Protein AF-A0A9E3LKL8-F1 (afdb_monomer_lite)

Sequence (253 aa):
MDRPSLPSAAVTLTAAAGVLHVSAAAAHLDGSLLLSLAFVALAVAQLATVATVRRWPGATAEVVVFANLAAVGAWAVSRTVGLPLVGTGVEPLGIAGLATVALELAAVAVVVLGPRLVAASSKLASAAVVASLAAVAVAAPATGHAHDDAHGHAAVDADHAAAEDVAVVQLGPGDFEGDTDLGEPANADTMKALMTGAVQPIVITSDGRLLGAGAHDPHDTGLADAVEERRRELATTGDDGHPHPAGTVPHDD

pLDDT: mean 73.43, std 17.36, range [41.16, 97.44]

Secondary structure (DSSP, 8-state):
-PPPPHHHHHHHHHHHHHHHHHHHHHHTTTT-HHHHHHHHHHHHHHHHHHHHHHH-TTSHHHHHHHHHHHHHHHHHHHHHT--TTT-SSPPP--HHHHHHHHHHHHHHHHHHHHHHHTTT-SHHHHHHHHHHHHHHHHHGGGGT----TT---------------------------S----PPP--GGGEEEEEE-SS-EEEEETTS-EEE-S---TTSSSHHHHHHHHHHHHHHHS----PPPPPPPPPP-

Radius of gyration: 33.54 Å; chains: 1; bounding box: 74×49×115 Å

Structure (mmCIF, N/CA/C/O backbone):
data_AF-A0A9E3LKL8-F1
#
_entry.id   AF-A0A9E3LKL8-F1
#
loop_
_atom_site.group_PDB
_atom_site.id
_atom_site.type_symbol
_atom_site.label_atom_id
_atom_site.label_alt_id
_atom_site.label_comp_id
_atom_site.label_asym_id
_atom_site.label_entity_id
_atom_site.label_seq_id
_atom_site.pdbx_PDB_ins_code
_atom_site.Cartn_x
_atom_site.Cartn_y
_atom_site.Cartn_z
_atom_site.occupancy
_atom_site.B_iso_or_equiv
_atom_site.auth_seq_id
_atom_site.auth_comp_id
_atom_site.auth_asym_id
_atom_site.auth_atom_id
_atom_site.pdbx_PDB_model_num
ATOM 1 N N . MET A 1 1 ? -3.828 0.418 33.421 1.00 46.72 1 MET A N 1
ATOM 2 C CA . MET A 1 1 ? -3.385 0.363 32.013 1.00 46.72 1 MET A CA 1
ATOM 3 C C . MET A 1 1 ? -4.617 0.560 31.161 1.00 46.72 1 MET A C 1
ATOM 5 O O . MET A 1 1 ? -5.489 -0.305 31.181 1.00 46.72 1 MET A O 1
ATOM 9 N N . ASP A 1 2 ? -4.729 1.707 30.503 1.00 48.81 2 ASP A N 1
ATOM 10 C CA . ASP A 1 2 ? -5.849 1.987 29.609 1.00 48.81 2 ASP A CA 1
ATOM 11 C C . ASP A 1 2 ? -5.812 0.998 28.446 1.00 48.81 2 ASP A C 1
ATOM 13 O O . ASP A 1 2 ? -4.759 0.763 27.850 1.00 48.81 2 ASP A O 1
ATOM 17 N N . ARG A 1 3 ? -6.944 0.341 28.169 1.00 45.09 3 ARG A N 1
ATOM 18 C CA . ARG A 1 3 ? -7.020 -0.588 27.040 1.00 45.09 3 ARG A CA 1
ATOM 19 C C . ARG A 1 3 ? -6.717 0.213 25.774 1.00 45.09 3 ARG A C 1
ATOM 21 O O . ARG A 1 3 ? -7.377 1.234 25.570 1.00 45.09 3 ARG A O 1
ATOM 28 N N . PRO A 1 4 ? -5.765 -0.219 24.929 1.00 52.88 4 PRO A N 1
ATOM 29 C CA . PRO A 1 4 ? -5.561 0.428 23.647 1.00 52.88 4 PRO A CA 1
ATOM 30 C C . PRO A 1 4 ? -6.896 0.390 22.912 1.00 52.88 4 PRO A C 1
ATOM 32 O O . PRO A 1 4 ? -7.479 -0.677 22.705 1.00 52.88 4 PRO A O 1
ATOM 35 N N . SER A 1 5 ? -7.421 1.567 22.593 1.00 66.38 5 SER A N 1
ATOM 36 C CA . SER A 1 5 ? -8.630 1.658 21.802 1.00 66.38 5 SER A CA 1
ATOM 37 C C . SER A 1 5 ? -8.327 1.018 20.439 1.00 66.38 5 SER A C 1
ATOM 39 O O . SER A 1 5 ? -7.252 1.219 19.872 1.00 66.38 5 SER A O 1
ATOM 41 N N . LEU A 1 6 ? -9.268 0.228 19.913 1.00 62.53 6 LEU A N 1
ATOM 42 C CA . LEU A 1 6 ? -9.209 -0.381 18.573 1.00 62.53 6 LEU A CA 1
ATOM 43 C C . LEU A 1 6 ? -8.646 0.524 17.451 1.00 62.53 6 LEU A C 1
ATOM 45 O O . LEU A 1 6 ? -7.935 -0.002 16.592 1.00 62.53 6 LEU A O 1
ATOM 49 N N . PRO A 1 7 ? -8.865 1.858 17.461 1.00 75.12 7 PRO A N 1
ATOM 50 C CA . PRO A 1 7 ? -8.239 2.773 16.510 1.00 75.12 7 PRO A CA 1
ATOM 51 C C . PRO A 1 7 ? -6.707 2.711 16.478 1.00 75.12 7 PRO A C 1
ATOM 53 O O . PRO A 1 7 ? -6.128 2.846 15.407 1.00 75.12 7 PRO A O 1
ATOM 56 N N . SER A 1 8 ? -6.027 2.475 17.603 1.00 82.75 8 SER A N 1
ATOM 57 C CA . SER A 1 8 ? -4.563 2.584 17.673 1.00 82.75 8 SER A CA 1
ATOM 58 C C . SER A 1 8 ? -3.838 1.516 16.852 1.00 82.75 8 SER A C 1
ATOM 60 O O . SER A 1 8 ? -2.866 1.833 16.173 1.00 82.75 8 SER A O 1
ATOM 62 N N . ALA A 1 9 ? -4.312 0.267 16.865 1.00 85.88 9 ALA A N 1
ATOM 63 C CA . ALA A 1 9 ? -3.680 -0.815 16.106 1.00 85.88 9 ALA A CA 1
ATOM 64 C C . ALA A 1 9 ? -3.877 -0.640 14.592 1.00 85.88 9 ALA A C 1
ATOM 66 O O . ALA A 1 9 ? -2.914 -0.742 13.834 1.00 85.88 9 ALA A O 1
ATOM 67 N N . ALA A 1 10 ? -5.097 -0.307 14.159 1.00 89.25 10 ALA A N 1
ATOM 68 C CA . ALA A 1 10 ? -5.388 -0.033 12.752 1.00 89.25 10 ALA A CA 1
ATOM 69 C C . ALA A 1 10 ? -4.606 1.185 12.230 1.00 89.25 10 ALA A C 1
ATOM 71 O O . ALA A 1 10 ? -4.095 1.163 11.111 1.00 89.25 10 ALA A O 1
ATOM 72 N N . VAL A 1 11 ? -4.447 2.219 13.063 1.00 90.69 11 VAL A N 1
ATOM 73 C CA . VAL A 1 11 ? -3.610 3.387 12.760 1.00 90.69 11 VAL A CA 1
ATOM 74 C C . VAL A 1 11 ? -2.139 3.001 12.602 1.00 90.69 11 VAL A C 1
ATOM 76 O O . VAL A 1 11 ? -1.505 3.450 11.651 1.00 90.69 11 VAL A O 1
ATOM 79 N N . THR A 1 12 ? -1.589 2.163 13.485 1.00 90.19 12 THR A N 1
ATOM 80 C CA . THR A 1 12 ? -0.197 1.697 13.367 1.00 90.19 12 THR A CA 1
ATOM 81 C C . THR A 1 12 ? 0.020 0.866 12.103 1.00 90.19 12 THR A C 1
ATOM 83 O O . THR A 1 12 ? 1.001 1.087 11.401 1.00 90.19 12 THR A O 1
ATOM 86 N N . LEU A 1 13 ? -0.903 -0.044 11.782 1.00 91.75 13 LEU A N 1
ATOM 87 C CA . LEU A 1 13 ? -0.850 -0.852 10.559 1.00 91.75 13 LEU A CA 1
ATOM 88 C C . LEU A 1 13 ? -0.909 0.022 9.299 1.00 91.75 13 LEU A C 1
ATOM 90 O O . LEU A 1 13 ? -0.092 -0.141 8.399 1.00 91.75 13 LEU A O 1
ATOM 94 N N . THR A 1 14 ? -1.814 1.005 9.281 1.00 94.88 14 THR A N 1
ATOM 95 C CA . THR A 1 14 ? -1.936 1.971 8.175 1.00 94.88 14 THR A CA 1
ATOM 96 C C . THR A 1 14 ? -0.669 2.821 8.030 1.00 94.88 14 THR A C 1
ATOM 98 O O . THR A 1 14 ? -0.216 3.069 6.919 1.00 94.88 14 THR A O 1
ATOM 101 N N . ALA A 1 15 ? -0.052 3.245 9.139 1.00 94.25 15 ALA A N 1
ATOM 102 C CA . ALA A 1 15 ? 1.225 3.958 9.094 1.00 94.25 15 ALA A CA 1
ATOM 103 C C . ALA A 1 15 ? 2.353 3.080 8.529 1.00 94.25 15 ALA A C 1
ATOM 105 O O . ALA A 1 15 ? 3.153 3.561 7.731 1.00 94.25 15 ALA A O 1
ATOM 106 N N . ALA A 1 16 ? 2.417 1.808 8.932 1.00 91.44 16 ALA A N 1
ATOM 107 C CA . ALA A 1 16 ? 3.426 0.868 8.453 1.00 91.44 16 ALA A CA 1
ATOM 108 C C . ALA A 1 16 ? 3.294 0.610 6.943 1.00 91.44 16 ALA A C 1
ATOM 110 O O . ALA A 1 16 ? 4.300 0.661 6.239 1.00 91.44 16 ALA A O 1
ATOM 111 N N . ALA A 1 17 ? 2.069 0.423 6.438 1.00 93.81 17 ALA A N 1
ATOM 112 C CA . ALA A 1 17 ? 1.810 0.348 5.000 1.00 93.81 17 ALA A CA 1
ATOM 113 C C . ALA A 1 17 ? 2.287 1.621 4.276 1.00 93.81 17 ALA A C 1
ATOM 115 O O . ALA A 1 17 ? 2.981 1.531 3.265 1.00 93.81 17 ALA A O 1
ATOM 116 N N . GLY A 1 18 ? 2.030 2.801 4.854 1.00 94.88 18 GLY A N 1
ATOM 117 C CA . GLY A 1 18 ? 2.449 4.074 4.265 1.00 94.88 18 GLY A CA 1
ATOM 118 C C . GLY A 1 18 ? 3.967 4.187 4.139 1.00 94.88 18 GLY A C 1
ATOM 119 O O . GLY A 1 18 ? 4.471 4.653 3.121 1.00 94.88 18 GLY A O 1
ATOM 120 N N . VAL A 1 19 ? 4.710 3.705 5.138 1.00 93.50 19 VAL A N 1
ATOM 121 C CA . VAL A 1 19 ? 6.180 3.640 5.091 1.00 93.50 19 VAL A CA 1
ATOM 122 C C . VAL A 1 19 ? 6.668 2.670 4.010 1.00 93.50 19 VAL A C 1
ATOM 124 O O . VAL A 1 19 ? 7.618 2.995 3.298 1.00 93.50 19 VAL A O 1
ATOM 127 N N . LEU A 1 20 ? 6.020 1.514 3.839 1.00 91.38 20 LEU A N 1
ATOM 128 C CA . LEU A 1 20 ? 6.381 0.579 2.767 1.00 91.38 20 LEU A CA 1
ATOM 129 C C . LEU A 1 20 ? 6.119 1.162 1.374 1.00 91.38 20 LEU A C 1
ATOM 131 O O . LEU A 1 20 ? 6.938 0.954 0.482 1.00 91.38 20 LEU A O 1
ATOM 135 N N . HIS A 1 21 ? 5.063 1.959 1.191 1.00 95.12 21 HIS A N 1
ATOM 136 C CA . HIS A 1 21 ? 4.843 2.691 -0.062 1.00 95.12 21 HIS A CA 1
ATOM 137 C C . HIS A 1 21 ? 5.970 3.694 -0.356 1.00 95.12 21 HIS A C 1
ATOM 139 O O . HIS A 1 21 ? 6.396 3.800 -1.501 1.00 95.12 21 HIS A O 1
ATOM 145 N N . VAL A 1 22 ? 6.534 4.377 0.652 1.00 93.25 22 VAL A N 1
ATOM 146 C CA . VAL A 1 22 ? 7.724 5.237 0.449 1.00 93.25 22 VAL A CA 1
ATOM 147 C C . VAL A 1 22 ? 8.930 4.418 -0.017 1.00 93.25 22 VAL A C 1
ATOM 149 O O . VAL A 1 22 ? 9.638 4.828 -0.935 1.00 93.25 22 VAL A O 1
ATOM 152 N N . SER A 1 23 ? 9.156 3.250 0.588 1.00 89.44 23 SER A N 1
ATOM 153 C CA . SER A 1 23 ? 10.229 2.337 0.174 1.00 89.44 23 SER A CA 1
ATOM 154 C C . SER A 1 23 ? 10.024 1.838 -1.264 1.00 89.44 23 SER A C 1
ATOM 156 O O . SER A 1 23 ? 10.956 1.878 -2.068 1.00 89.44 23 SER A O 1
ATOM 158 N N . ALA A 1 24 ? 8.793 1.468 -1.627 1.00 90.69 24 ALA A N 1
ATOM 159 C CA . ALA A 1 24 ? 8.436 1.062 -2.984 1.00 90.69 24 ALA A CA 1
ATOM 160 C C . ALA A 1 24 ? 8.616 2.196 -4.006 1.00 90.69 24 ALA A C 1
ATOM 162 O O . ALA A 1 24 ? 9.037 1.936 -5.133 1.00 90.69 24 ALA A O 1
ATOM 163 N N . ALA A 1 25 ? 8.349 3.448 -3.622 1.00 93.06 25 ALA A N 1
ATOM 164 C CA . ALA A 1 25 ? 8.580 4.602 -4.485 1.00 93.06 25 ALA A CA 1
ATOM 165 C C . ALA A 1 25 ? 10.057 4.741 -4.872 1.00 93.06 25 ALA A C 1
ATOM 167 O O . ALA A 1 25 ? 10.352 4.982 -6.043 1.00 93.06 25 ALA A O 1
ATOM 168 N N . ALA A 1 26 ? 10.972 4.558 -3.914 1.00 90.38 26 ALA A N 1
ATOM 169 C CA . ALA A 1 26 ? 12.411 4.634 -4.160 1.00 90.38 26 ALA A CA 1
ATOM 170 C C . ALA A 1 26 ? 12.874 3.563 -5.159 1.00 90.38 26 ALA A C 1
ATOM 172 O O . ALA A 1 26 ? 13.599 3.881 -6.095 1.00 90.38 26 ALA A O 1
ATOM 173 N N . ALA A 1 27 ? 12.373 2.329 -5.025 1.00 88.00 27 ALA A N 1
ATOM 174 C CA . ALA A 1 27 ? 12.698 1.221 -5.929 1.00 88.00 27 ALA A CA 1
ATOM 175 C C . ALA A 1 27 ? 12.234 1.440 -7.384 1.00 88.00 27 ALA A C 1
ATOM 177 O O . ALA A 1 27 ? 12.724 0.778 -8.292 1.00 88.00 27 ALA A O 1
ATOM 178 N N . HIS A 1 28 ? 11.294 2.360 -7.614 1.00 88.94 28 HIS A N 1
ATOM 179 C CA . HIS A 1 28 ? 10.769 2.665 -8.946 1.00 88.94 28 HIS A CA 1
ATOM 180 C C . HIS A 1 28 ? 11.310 3.970 -9.540 1.00 88.94 28 HIS A C 1
ATOM 182 O O . HIS A 1 28 ? 10.912 4.320 -10.651 1.00 88.94 28 HIS A O 1
ATOM 188 N N . LEU A 1 29 ? 12.199 4.691 -8.844 1.00 91.44 29 LEU A N 1
ATOM 189 C CA . LEU A 1 29 ? 12.746 5.959 -9.345 1.00 91.44 29 LEU A CA 1
ATOM 190 C C . LEU A 1 29 ? 13.484 5.788 -10.677 1.00 91.44 29 LEU A C 1
ATOM 192 O O . LEU A 1 29 ? 13.294 6.610 -11.572 1.00 91.44 29 LEU A O 1
ATOM 196 N N . ASP A 1 30 ? 14.241 4.701 -10.827 1.00 87.44 30 ASP A N 1
ATOM 197 C CA . ASP A 1 30 ? 15.060 4.455 -12.019 1.00 87.44 30 ASP A CA 1
ATOM 198 C C . ASP A 1 30 ? 14.258 3.866 -13.194 1.00 87.44 30 ASP A C 1
ATOM 200 O O . ASP A 1 30 ? 14.649 4.011 -14.350 1.00 87.44 30 ASP A O 1
ATOM 204 N N . GLY A 1 31 ? 13.113 3.227 -12.919 1.00 86.69 31 GLY A N 1
ATOM 205 C CA . GLY A 1 31 ? 12.292 2.558 -13.937 1.00 86.69 31 GLY A CA 1
ATOM 206 C C . GLY A 1 31 ? 11.083 3.364 -14.422 1.00 86.69 31 GLY A C 1
ATOM 207 O O . GLY A 1 31 ? 10.712 3.288 -15.592 1.00 86.69 31 GLY A O 1
ATOM 208 N N . SER A 1 32 ? 10.429 4.124 -13.537 1.00 91.19 32 SER A N 1
ATOM 209 C CA . SER A 1 32 ? 9.245 4.921 -13.878 1.00 91.19 32 SER A CA 1
ATOM 210 C C . SER A 1 32 ? 8.973 5.994 -12.825 1.00 91.19 32 SER A C 1
ATOM 212 O O . SER A 1 32 ? 8.393 5.731 -11.766 1.00 91.19 32 SER A O 1
ATOM 214 N N . LEU A 1 33 ? 9.301 7.248 -13.158 1.00 92.06 33 LEU A N 1
ATOM 215 C CA . LEU A 1 33 ? 9.028 8.401 -12.295 1.00 92.06 33 LEU A CA 1
ATOM 216 C C . LEU A 1 33 ? 7.542 8.503 -11.922 1.00 92.06 33 LEU A C 1
ATOM 218 O O . LEU A 1 33 ? 7.204 8.808 -10.782 1.00 92.06 33 LEU A O 1
ATOM 222 N N . LEU A 1 34 ? 6.643 8.232 -12.871 1.00 92.75 34 LEU A N 1
ATOM 223 C CA . LEU A 1 34 ? 5.206 8.328 -12.630 1.00 92.75 34 LEU A CA 1
ATOM 224 C C . LEU A 1 34 ? 4.724 7.282 -11.615 1.00 92.75 34 LEU A C 1
ATOM 226 O O . LEU A 1 34 ? 3.909 7.601 -10.749 1.00 92.75 34 LEU A O 1
ATOM 230 N N . LEU A 1 35 ? 5.262 6.062 -11.679 1.00 90.75 35 LEU A N 1
ATOM 231 C CA . LEU A 1 35 ? 4.963 5.010 -10.710 1.00 90.75 35 LEU A CA 1
ATOM 232 C C . LEU A 1 35 ? 5.526 5.347 -9.327 1.00 90.75 35 LEU A C 1
ATOM 234 O O . LEU A 1 35 ? 4.819 5.210 -8.329 1.00 90.75 35 LEU A O 1
ATOM 238 N N . SER A 1 36 ? 6.747 5.883 -9.271 1.00 92.62 36 SER A N 1
ATOM 239 C CA . SER A 1 36 ? 7.336 6.391 -8.028 1.00 92.62 36 SER A CA 1
ATOM 240 C C . SER A 1 36 ? 6.454 7.469 -7.378 1.00 92.62 36 SER A C 1
ATOM 242 O O . SER A 1 36 ? 6.111 7.371 -6.198 1.00 92.62 36 SER A O 1
ATOM 244 N N . LEU A 1 37 ? 5.979 8.450 -8.155 1.00 94.31 37 LEU A N 1
ATOM 245 C CA . LEU A 1 37 ? 5.070 9.494 -7.666 1.00 94.31 37 LEU A CA 1
ATOM 246 C C . LEU A 1 37 ? 3.726 8.933 -7.176 1.00 94.31 37 LEU A C 1
ATOM 248 O O . LEU A 1 37 ? 3.196 9.419 -6.175 1.00 94.31 37 LEU A O 1
ATOM 252 N N . ALA A 1 38 ? 3.180 7.908 -7.836 1.00 93.62 38 ALA A N 1
ATOM 253 C CA . ALA A 1 38 ? 1.950 7.249 -7.397 1.00 93.62 38 ALA A CA 1
ATOM 254 C C . ALA A 1 38 ? 2.119 6.574 -6.023 1.00 93.62 38 ALA A C 1
ATOM 256 O O . ALA A 1 38 ? 1.257 6.726 -5.153 1.00 93.62 38 ALA A O 1
ATOM 257 N N . PHE A 1 39 ? 3.249 5.902 -5.787 1.00 94.75 39 PHE A N 1
ATOM 258 C CA . PHE A 1 39 ? 3.579 5.328 -4.480 1.00 94.75 39 PHE A CA 1
ATOM 259 C C . PHE A 1 39 ? 3.761 6.400 -3.397 1.00 94.75 39 PHE A C 1
ATOM 261 O O . PHE A 1 39 ? 3.225 6.257 -2.296 1.00 94.75 39 PHE A O 1
ATOM 268 N N . VAL A 1 40 ? 4.428 7.520 -3.704 1.00 95.81 40 VAL A N 1
ATOM 269 C CA . VAL A 1 40 ? 4.517 8.666 -2.777 1.00 95.81 40 VAL A CA 1
ATOM 270 C C . VAL A 1 40 ? 3.127 9.205 -2.436 1.00 95.81 40 VAL A C 1
ATOM 272 O O . VAL A 1 40 ? 2.840 9.474 -1.268 1.00 95.81 40 VAL A O 1
ATOM 275 N N . ALA A 1 41 ? 2.238 9.335 -3.423 1.00 95.88 41 ALA A N 1
ATOM 276 C CA . ALA A 1 41 ? 0.873 9.800 -3.195 1.00 95.88 41 ALA A CA 1
ATOM 277 C C . ALA A 1 41 ? 0.085 8.852 -2.272 1.00 95.88 41 ALA A C 1
ATOM 279 O O . ALA A 1 41 ? -0.589 9.324 -1.353 1.00 95.88 41 ALA A O 1
ATOM 280 N N . LEU A 1 42 ? 0.211 7.532 -2.458 1.00 95.56 42 LEU A N 1
ATOM 281 C CA . LEU A 1 42 ? -0.385 6.526 -1.568 1.00 95.56 42 LEU A CA 1
ATOM 282 C C . LEU A 1 42 ? 0.169 6.624 -0.142 1.00 95.56 42 LEU A C 1
ATOM 284 O O . LEU A 1 42 ? -0.610 6.656 0.814 1.00 95.56 42 LEU A O 1
ATOM 288 N N . ALA A 1 43 ? 1.489 6.756 0.007 1.00 95.88 43 ALA A N 1
ATOM 289 C CA . ALA A 1 43 ? 2.128 6.940 1.307 1.00 95.88 43 ALA A CA 1
ATOM 290 C C . ALA A 1 43 ? 1.591 8.182 2.034 1.00 95.88 43 ALA A C 1
ATOM 292 O O . ALA A 1 43 ? 1.173 8.106 3.193 1.00 95.88 43 ALA A O 1
ATOM 293 N N . VAL A 1 44 ? 1.537 9.326 1.345 1.00 97.06 44 VAL A N 1
ATOM 294 C CA . VAL A 1 44 ? 1.002 10.579 1.898 1.00 97.06 44 VAL A CA 1
ATOM 295 C C . VAL A 1 44 ? -0.469 10.425 2.283 1.00 97.06 44 VAL A C 1
ATOM 297 O O . VAL A 1 44 ? -0.851 10.846 3.375 1.00 97.06 44 VAL A O 1
ATOM 300 N N . ALA A 1 45 ? -1.292 9.791 1.445 1.00 95.75 45 ALA A N 1
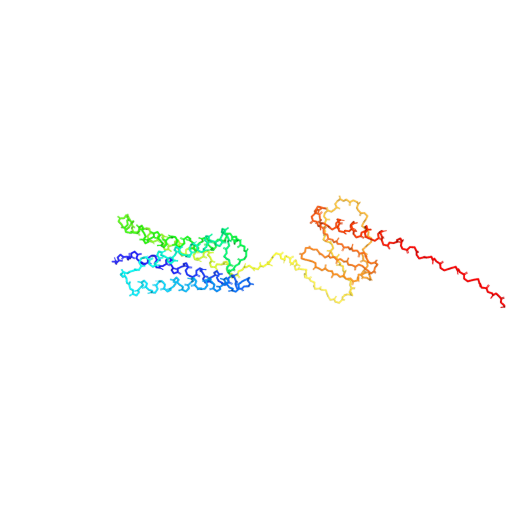ATOM 301 C CA . ALA A 1 45 ? -2.707 9.563 1.736 1.00 95.75 45 ALA A CA 1
ATOM 302 C C . ALA A 1 45 ? -2.916 8.682 2.984 1.00 95.75 45 ALA A C 1
ATOM 304 O O . ALA A 1 45 ? -3.781 8.976 3.819 1.00 95.75 45 ALA A O 1
ATOM 305 N N . GLN A 1 46 ? -2.103 7.639 3.167 1.00 96.19 46 GLN A N 1
ATOM 306 C CA . GLN A 1 46 ? -2.170 6.775 4.349 1.00 96.19 46 GLN A CA 1
ATOM 307 C C . GLN A 1 46 ? -1.701 7.500 5.618 1.00 96.19 46 GLN A C 1
ATOM 309 O O . GLN A 1 46 ? -2.372 7.435 6.652 1.00 96.19 46 GLN A O 1
ATOM 314 N N . LEU A 1 47 ? -0.621 8.280 5.552 1.00 95.00 47 LEU A N 1
ATOM 315 C CA . LEU A 1 47 ? -0.163 9.093 6.686 1.00 95.00 47 LEU A CA 1
ATOM 316 C C . LEU A 1 47 ? -1.156 10.215 7.037 1.00 95.00 47 LEU A C 1
ATOM 318 O O . LEU A 1 47 ? -1.407 10.478 8.217 1.00 95.00 47 LEU A O 1
ATOM 322 N N . ALA A 1 48 ? -1.786 10.832 6.036 1.00 94.81 48 ALA A N 1
ATOM 323 C CA . ALA A 1 48 ? -2.867 11.792 6.238 1.00 94.81 48 ALA A CA 1
ATOM 324 C C . ALA A 1 48 ? -4.083 11.130 6.901 1.00 94.81 48 ALA A C 1
ATOM 326 O O . ALA A 1 48 ? -4.671 11.707 7.815 1.00 94.81 48 ALA A O 1
ATOM 327 N N . THR A 1 49 ? -4.419 9.895 6.518 1.00 93.38 49 THR A N 1
ATOM 328 C CA . THR A 1 49 ? -5.469 9.100 7.174 1.00 93.38 49 THR A CA 1
ATOM 329 C C . THR A 1 49 ? -5.153 8.890 8.654 1.00 93.38 49 THR A C 1
ATOM 331 O O . THR A 1 49 ? -6.007 9.131 9.507 1.00 93.38 49 THR A O 1
ATOM 334 N N . VAL A 1 50 ? -3.908 8.539 8.988 1.00 93.62 50 VAL A N 1
ATOM 335 C CA . VAL A 1 50 ? -3.446 8.420 10.380 1.00 93.62 50 VAL A CA 1
ATOM 336 C C . VAL A 1 50 ? -3.602 9.733 11.154 1.00 93.62 50 VAL A C 1
ATOM 338 O O . VAL A 1 50 ? -4.116 9.726 12.277 1.00 93.62 50 VAL A O 1
ATOM 341 N N . ALA A 1 51 ? -3.198 10.863 10.572 1.00 92.69 51 ALA A N 1
ATOM 342 C CA . ALA A 1 51 ? -3.331 12.176 11.204 1.00 92.69 51 ALA A CA 1
ATOM 343 C C . ALA A 1 51 ? -4.805 12.563 11.430 1.00 92.69 51 ALA A C 1
ATOM 345 O O . ALA A 1 51 ? -5.174 12.982 12.529 1.00 92.69 51 ALA A O 1
ATOM 346 N N . THR A 1 52 ? -5.656 12.352 10.424 1.00 91.19 52 THR A N 1
ATOM 347 C CA . THR A 1 52 ? -7.111 12.559 10.479 1.00 91.19 52 THR A CA 1
ATOM 348 C C . THR A 1 52 ? -7.743 11.728 11.591 1.00 91.19 52 THR A C 1
ATOM 350 O O . THR A 1 52 ? -8.492 12.265 12.410 1.00 91.19 52 THR A O 1
ATOM 353 N N . VAL A 1 53 ? -7.396 10.440 11.688 1.00 90.44 53 VAL A N 1
ATOM 354 C CA . VAL A 1 53 ? -7.942 9.540 12.715 1.00 90.44 53 VAL A CA 1
ATOM 355 C C . VAL A 1 53 ? -7.586 9.992 14.123 1.00 90.44 53 VAL A C 1
ATOM 357 O O . VAL A 1 53 ? -8.436 9.976 15.014 1.00 90.44 53 VAL A O 1
ATOM 360 N N . ARG A 1 54 ? -6.344 10.441 14.320 1.00 88.75 54 ARG A N 1
ATOM 361 C CA . ARG A 1 54 ? -5.879 10.971 15.608 1.00 88.75 54 ARG A CA 1
ATOM 362 C C . ARG A 1 54 ? -6.540 12.299 15.971 1.00 88.75 54 ARG A C 1
ATOM 364 O O . ARG A 1 54 ? -6.723 12.568 17.154 1.00 88.75 54 ARG A O 1
ATOM 371 N N . ARG A 1 55 ? -6.892 13.121 14.980 1.00 91.12 55 ARG A N 1
ATOM 372 C CA . ARG A 1 55 ? -7.503 14.438 15.195 1.00 91.12 55 ARG A CA 1
ATOM 373 C C . ARG A 1 55 ? -9.007 14.369 15.480 1.00 91.12 55 ARG A C 1
ATOM 375 O O . ARG A 1 55 ? -9.491 15.190 16.256 1.00 91.12 55 ARG A O 1
ATOM 382 N N . TRP A 1 56 ? -9.743 13.424 14.885 1.00 88.12 56 TRP A N 1
ATOM 383 C CA . TRP A 1 56 ? -11.217 13.411 14.926 1.00 88.12 56 TRP A CA 1
ATOM 384 C C . TRP A 1 56 ? -11.838 12.031 15.195 1.00 88.12 56 TRP A C 1
ATOM 386 O O . TRP A 1 56 ? -12.467 11.470 14.310 1.00 88.12 56 TRP A O 1
ATOM 396 N N . PRO A 1 57 ? -11.778 11.482 16.416 1.00 77.25 57 PRO A N 1
ATOM 397 C CA . PRO A 1 57 ? -12.097 10.074 16.703 1.00 77.25 57 PRO A CA 1
ATOM 398 C C . PRO A 1 57 ? -13.532 9.579 16.392 1.00 77.25 57 PRO A C 1
ATOM 400 O O . PRO A 1 57 ? -13.780 8.384 16.511 1.00 77.25 57 PRO A O 1
ATOM 403 N N . GLY A 1 58 ? -14.475 10.448 16.004 1.00 71.56 58 GLY A N 1
ATOM 404 C CA . GLY A 1 58 ? -15.894 10.109 15.810 1.00 71.56 58 GLY A CA 1
ATOM 405 C C . GLY A 1 58 ? -16.305 9.561 14.432 1.00 71.56 58 GLY A C 1
ATOM 406 O O . GLY A 1 58 ? -17.395 9.013 14.331 1.00 71.56 58 GLY A O 1
ATOM 407 N N . ALA A 1 59 ? -15.477 9.682 13.386 1.00 64.19 59 ALA A N 1
ATOM 408 C CA . ALA A 1 59 ? -15.842 9.309 12.002 1.00 64.19 59 ALA A CA 1
ATOM 409 C C . ALA A 1 59 ? -14.744 8.507 11.266 1.00 64.19 59 ALA A C 1
ATOM 411 O O . ALA A 1 59 ? -14.621 8.547 10.046 1.00 64.19 59 ALA A O 1
ATOM 412 N N . THR A 1 60 ? -13.868 7.828 12.006 1.00 80.31 60 THR A N 1
ATOM 413 C CA . THR A 1 60 ? -12.501 7.544 11.527 1.00 80.31 60 THR A CA 1
ATOM 414 C C . THR A 1 60 ? -12.224 6.111 11.117 1.00 80.31 60 THR A C 1
ATOM 416 O O . THR A 1 60 ? -11.305 5.869 10.338 1.00 80.31 60 THR A O 1
ATOM 419 N N . ALA A 1 61 ? -13.030 5.168 11.595 1.00 85.06 61 ALA A N 1
ATOM 420 C CA . ALA A 1 61 ? -12.939 3.762 11.217 1.00 85.06 61 ALA A CA 1
ATOM 421 C C . ALA A 1 61 ? -13.171 3.562 9.709 1.00 85.06 61 ALA A C 1
ATOM 423 O O . ALA A 1 61 ? -12.404 2.870 9.045 1.00 85.06 61 ALA A O 1
ATOM 424 N N . GLU A 1 62 ? -14.194 4.220 9.164 1.00 89.62 62 GLU A N 1
ATOM 425 C CA . GLU A 1 62 ? -14.553 4.121 7.749 1.00 89.62 62 GLU A CA 1
ATOM 426 C C . GLU A 1 62 ? -13.443 4.663 6.850 1.00 89.62 62 GLU A C 1
ATOM 428 O O . GLU A 1 62 ? -13.069 4.001 5.890 1.00 89.62 62 GLU A O 1
ATOM 433 N N . VAL A 1 63 ? -12.849 5.810 7.200 1.00 91.19 63 VAL A N 1
ATOM 434 C CA . VAL A 1 63 ? -11.741 6.403 6.431 1.00 91.19 63 VAL A CA 1
ATOM 435 C C . VAL A 1 63 ? -10.553 5.444 6.348 1.00 91.19 63 VAL A C 1
ATOM 437 O O . VAL A 1 63 ? -9.995 5.265 5.269 1.00 91.19 63 VAL A O 1
ATOM 440 N N . VAL A 1 64 ? -10.197 4.778 7.454 1.00 92.31 64 VAL A N 1
ATOM 441 C CA . VAL A 1 64 ? -9.133 3.758 7.458 1.00 92.31 64 VAL A CA 1
ATOM 442 C C . VAL A 1 64 ? -9.489 2.601 6.531 1.00 92.31 64 VAL A C 1
ATOM 444 O O . VAL A 1 64 ? -8.651 2.185 5.734 1.00 92.31 64 VAL A O 1
ATOM 447 N N . VAL A 1 65 ? -10.720 2.092 6.603 1.00 93.81 65 VAL A N 1
ATOM 448 C CA . VAL A 1 65 ? -11.164 0.977 5.757 1.00 93.81 65 VAL A CA 1
ATOM 449 C C . VAL A 1 65 ? -11.133 1.364 4.281 1.00 93.81 65 VAL A C 1
ATOM 451 O O . VAL A 1 65 ? -10.525 0.653 3.486 1.00 93.81 65 VAL A O 1
ATOM 454 N N . PHE A 1 66 ? -11.728 2.499 3.914 1.00 94.94 66 PHE A N 1
ATOM 455 C CA . PHE A 1 66 ? -11.770 2.964 2.530 1.00 94.94 66 PHE A CA 1
ATOM 456 C C . PHE A 1 66 ? -10.374 3.238 1.969 1.00 94.94 66 PHE A C 1
ATOM 458 O O . PHE A 1 66 ? -10.084 2.798 0.860 1.00 94.94 66 PHE A O 1
ATOM 465 N N . ALA A 1 67 ? -9.496 3.905 2.724 1.00 94.75 67 ALA A N 1
ATOM 466 C CA . ALA A 1 67 ? -8.140 4.207 2.269 1.00 94.75 67 ALA A CA 1
ATOM 467 C C . ALA A 1 67 ? -7.318 2.935 2.006 1.00 94.75 67 ALA A C 1
ATOM 469 O O . ALA A 1 67 ? -6.682 2.817 0.960 1.00 94.75 67 ALA A O 1
ATOM 470 N N . ASN A 1 68 ? -7.362 1.962 2.923 1.00 96.69 68 ASN A N 1
ATOM 471 C CA . ASN A 1 68 ? -6.626 0.705 2.766 1.00 96.69 68 ASN A CA 1
ATOM 472 C C . ASN A 1 68 ? -7.224 -0.167 1.650 1.00 96.69 68 ASN A C 1
ATOM 474 O O . ASN A 1 68 ? -6.482 -0.695 0.831 1.00 96.69 68 ASN A O 1
ATOM 478 N N . LEU A 1 69 ? -8.554 -0.281 1.547 1.00 97.44 69 LEU A N 1
ATOM 479 C CA . LEU A 1 69 ? -9.181 -1.043 0.459 1.00 97.44 69 LEU A CA 1
ATOM 480 C C . LEU A 1 69 ? -8.933 -0.420 -0.919 1.00 97.44 69 LEU A C 1
ATOM 482 O O . LEU A 1 69 ? -8.775 -1.157 -1.890 1.00 97.44 69 LEU A O 1
ATOM 486 N N . ALA A 1 70 ? -8.874 0.910 -1.019 1.00 96.50 70 ALA A N 1
ATOM 487 C CA . ALA A 1 70 ? -8.518 1.583 -2.264 1.00 96.50 70 ALA A CA 1
ATOM 488 C C . ALA A 1 70 ? -7.079 1.256 -2.695 1.00 96.50 70 ALA A C 1
ATOM 490 O O . ALA A 1 70 ? -6.852 0.973 -3.870 1.00 96.50 70 ALA A O 1
ATOM 491 N N . ALA A 1 71 ? -6.127 1.235 -1.756 1.00 96.06 71 ALA A N 1
ATOM 492 C CA . ALA A 1 71 ? -4.738 0.866 -2.031 1.00 96.06 71 ALA A CA 1
ATOM 493 C C . ALA A 1 71 ? -4.601 -0.610 -2.454 1.00 96.06 71 ALA A C 1
ATOM 495 O O . ALA A 1 71 ? -4.008 -0.893 -3.497 1.00 96.06 71 ALA A O 1
ATOM 496 N N . VAL A 1 72 ? -5.255 -1.534 -1.739 1.00 97.38 72 VAL A N 1
ATOM 497 C CA . VAL A 1 72 ? -5.323 -2.958 -2.122 1.00 97.38 72 VAL A CA 1
ATOM 498 C C . VAL A 1 72 ? -5.962 -3.131 -3.500 1.00 97.38 72 VAL A C 1
ATOM 500 O O . VAL A 1 72 ? -5.489 -3.927 -4.309 1.00 97.38 72 VAL A O 1
ATOM 503 N N . GLY A 1 73 ? -7.027 -2.380 -3.791 1.00 96.00 73 GLY A N 1
ATOM 504 C CA . GLY A 1 73 ? -7.680 -2.381 -5.096 1.00 96.00 73 GLY A CA 1
ATOM 505 C C . GLY A 1 73 ? -6.742 -1.917 -6.209 1.00 96.00 73 GLY A C 1
ATOM 506 O O . GLY A 1 73 ? -6.636 -2.588 -7.233 1.00 96.00 73 GLY A O 1
ATOM 507 N N . ALA A 1 74 ? -6.013 -0.819 -5.994 1.00 93.50 74 ALA A N 1
ATOM 508 C CA . ALA A 1 74 ? -5.016 -0.324 -6.940 1.00 93.50 74 ALA A CA 1
ATOM 509 C C . ALA A 1 74 ? -3.905 -1.357 -7.193 1.00 93.50 74 ALA A C 1
ATOM 511 O O . ALA A 1 74 ? -3.548 -1.598 -8.347 1.00 93.50 74 ALA A O 1
ATOM 512 N N . TRP A 1 75 ? -3.420 -2.024 -6.141 1.00 94.81 75 TRP A N 1
ATOM 513 C CA . TRP A 1 75 ? -2.467 -3.127 -6.267 1.00 94.81 75 TRP A CA 1
ATOM 514 C C . TRP A 1 75 ? -3.053 -4.297 -7.067 1.00 94.81 75 TRP A C 1
ATOM 516 O O . TRP A 1 75 ? -2.433 -4.767 -8.013 1.00 94.81 75 TRP A O 1
ATOM 526 N N . ALA A 1 76 ? -4.271 -4.747 -6.760 1.00 95.50 76 ALA A N 1
ATOM 527 C CA . ALA A 1 76 ? -4.898 -5.858 -7.478 1.00 95.50 76 ALA A CA 1
ATOM 528 C C . ALA A 1 76 ? -5.081 -5.550 -8.975 1.00 95.50 76 ALA A C 1
ATOM 530 O O . ALA A 1 76 ? -4.846 -6.414 -9.823 1.00 95.50 76 ALA A O 1
ATOM 531 N N . VAL A 1 77 ? -5.447 -4.311 -9.314 1.00 94.00 77 VAL A N 1
ATOM 532 C CA . VAL A 1 77 ? -5.534 -3.843 -10.706 1.00 94.00 77 VAL A CA 1
ATOM 533 C C . VAL A 1 77 ? -4.156 -3.874 -11.377 1.00 94.00 77 VAL A C 1
ATOM 535 O O . VAL A 1 77 ? -4.043 -4.421 -12.477 1.00 94.00 77 VAL A O 1
ATOM 538 N N . SER A 1 78 ? -3.094 -3.401 -10.708 1.00 92.00 78 SER A N 1
ATOM 539 C CA . SER A 1 78 ? -1.729 -3.431 -11.268 1.00 92.00 78 SER A CA 1
ATOM 540 C C . SER A 1 78 ? -1.237 -4.850 -11.586 1.00 92.00 78 SER A C 1
ATOM 542 O O . SER A 1 78 ? -0.503 -5.044 -12.555 1.00 92.00 78 SER A O 1
ATOM 544 N N . ARG A 1 79 ? -1.692 -5.858 -10.827 1.00 93.12 79 ARG A N 1
ATOM 545 C CA . ARG A 1 79 ? -1.341 -7.280 -11.022 1.00 93.12 79 ARG A CA 1
ATOM 546 C C . ARG A 1 79 ? -2.213 -8.040 -12.015 1.00 93.12 79 ARG A C 1
ATOM 548 O O . ARG A 1 79 ? -1.859 -9.155 -12.378 1.00 93.12 79 ARG A O 1
ATOM 555 N N . THR A 1 80 ? -3.356 -7.498 -12.420 1.00 92.62 80 THR A N 1
ATOM 556 C CA . THR A 1 80 ? -4.313 -8.230 -13.270 1.00 92.62 80 THR A CA 1
ATOM 557 C C . THR A 1 80 ? -4.385 -7.670 -14.677 1.00 92.62 80 THR A C 1
ATOM 559 O O . THR A 1 80 ? -4.313 -8.425 -15.641 1.00 92.62 80 THR A O 1
ATOM 562 N N . VAL A 1 81 ? -4.513 -6.352 -14.798 1.00 92.19 81 VAL A N 1
ATOM 563 C CA . VAL A 1 81 ? -4.688 -5.668 -16.088 1.00 92.19 81 VAL A CA 1
ATOM 564 C C . VAL A 1 81 ? -3.655 -4.564 -16.313 1.00 92.19 81 VAL A C 1
ATOM 566 O O . VAL A 1 81 ? -3.645 -3.946 -17.374 1.00 92.19 81 VAL A O 1
ATOM 569 N N . GLY A 1 82 ? -2.774 -4.329 -15.335 1.00 89.94 82 GLY A N 1
ATOM 570 C CA . GLY A 1 82 ? -1.849 -3.201 -15.333 1.00 89.94 82 GLY A CA 1
ATOM 571 C C . GLY A 1 82 ? -2.542 -1.885 -14.963 1.00 89.94 82 GLY A C 1
ATOM 572 O O . GLY A 1 82 ? -3.764 -1.805 -14.824 1.00 89.94 82 GLY A O 1
ATOM 573 N N . LEU A 1 83 ? -1.753 -0.828 -14.770 1.00 87.56 83 LEU A N 1
ATOM 574 C CA . LEU A 1 83 ? -2.271 0.508 -14.473 1.00 87.56 83 LEU A CA 1
ATOM 575 C C . LEU A 1 83 ? -2.201 1.370 -15.739 1.00 87.56 83 LEU A C 1
ATOM 577 O O . LEU A 1 83 ? -1.112 1.824 -16.079 1.00 87.56 83 LEU A O 1
ATOM 581 N N . PRO A 1 84 ? -3.332 1.675 -16.403 1.00 81.19 84 PRO A N 1
ATOM 582 C CA . PRO A 1 84 ? -3.342 2.254 -17.752 1.00 81.19 84 PRO A CA 1
ATOM 583 C C . PRO A 1 84 ? -2.627 3.606 -17.870 1.00 81.19 84 PRO A C 1
ATOM 585 O O . PRO A 1 84 ? -2.225 3.994 -18.960 1.00 81.19 84 PRO A O 1
ATOM 588 N N . LEU A 1 85 ? -2.470 4.327 -16.756 1.00 83.56 85 LEU A N 1
ATOM 589 C CA . LEU A 1 85 ? -1.780 5.615 -16.710 1.00 83.56 85 LEU A CA 1
ATOM 590 C C . LEU A 1 85 ? -0.326 5.516 -16.240 1.00 83.56 85 LEU A C 1
ATOM 592 O O . LEU A 1 85 ? 0.396 6.490 -16.376 1.00 83.56 85 LEU A O 1
ATOM 596 N N . VAL A 1 86 ? 0.094 4.394 -15.651 1.00 76.88 86 VAL A N 1
ATOM 597 C CA . VAL A 1 86 ? 1.315 4.305 -14.826 1.00 76.88 86 VAL A CA 1
ATOM 598 C C . VAL A 1 86 ? 2.296 3.236 -15.342 1.00 76.88 86 VAL A C 1
ATOM 600 O O . VAL A 1 86 ? 3.467 3.245 -14.967 1.00 76.88 86 VAL A O 1
ATOM 603 N N . GLY A 1 87 ? 1.850 2.347 -16.238 1.00 69.81 87 GLY A N 1
ATOM 604 C CA . GLY A 1 87 ? 2.678 1.346 -16.915 1.00 69.81 87 GLY A CA 1
ATOM 605 C C . GLY A 1 87 ? 1.874 0.508 -17.915 1.00 69.81 87 GLY A C 1
ATOM 606 O O . GLY A 1 87 ? 0.652 0.431 -17.835 1.00 69.81 87 GLY A O 1
ATOM 607 N N . THR A 1 88 ? 2.545 -0.123 -18.879 1.00 68.56 88 THR A N 1
ATOM 608 C CA . THR A 1 88 ? 1.887 -0.857 -19.981 1.00 68.56 88 THR A CA 1
ATOM 609 C C . THR A 1 88 ? 1.752 -2.364 -19.745 1.00 68.56 88 THR A C 1
ATOM 611 O O . THR A 1 88 ? 1.300 -3.075 -20.640 1.00 68.56 88 THR A O 1
ATOM 614 N N . GLY A 1 89 ? 2.113 -2.871 -18.561 1.00 85.06 89 GLY A N 1
ATOM 615 C CA . GLY A 1 89 ? 2.154 -4.308 -18.289 1.00 85.06 89 GLY A CA 1
ATOM 616 C C . GLY A 1 89 ? 1.660 -4.708 -16.903 1.00 85.06 89 GLY A C 1
ATOM 617 O O . GLY A 1 89 ? 1.554 -3.888 -15.990 1.00 85.06 89 GLY A O 1
ATOM 618 N N . VAL A 1 90 ? 1.368 -6.002 -16.771 1.00 90.50 90 VAL A N 1
ATOM 619 C CA . VAL A 1 90 ? 1.119 -6.659 -15.486 1.00 90.50 90 VAL A CA 1
ATOM 620 C C . VAL A 1 90 ? 2.423 -6.706 -14.699 1.00 90.50 90 VAL A C 1
ATOM 622 O O . VAL A 1 90 ? 3.435 -7.214 -15.178 1.00 90.50 90 VAL A O 1
ATOM 625 N N . GLU A 1 91 ? 2.399 -6.177 -13.483 1.00 82.75 91 GLU A N 1
ATOM 626 C CA . GLU A 1 91 ? 3.583 -6.122 -12.631 1.00 82.75 91 GLU A CA 1
ATOM 627 C C . GLU A 1 91 ? 3.805 -7.488 -11.928 1.00 82.75 91 GLU A C 1
ATOM 629 O O . GLU A 1 91 ? 2.852 -8.044 -11.365 1.00 82.75 91 GLU A O 1
ATOM 634 N N . PRO A 1 92 ? 5.034 -8.039 -11.858 1.00 88.31 92 PRO A N 1
ATOM 635 C CA . PRO A 1 92 ? 5.315 -9.332 -11.215 1.00 88.31 92 PRO A CA 1
ATOM 636 C C . PRO A 1 92 ? 5.250 -9.271 -9.684 1.00 88.31 92 PRO A C 1
ATOM 638 O O . PRO A 1 92 ? 5.798 -8.353 -9.075 1.00 88.31 92 PRO A O 1
ATOM 641 N N . LEU A 1 93 ? 4.597 -10.249 -9.046 1.00 88.88 93 LEU A N 1
ATOM 642 C CA . LEU A 1 93 ? 4.389 -10.272 -7.592 1.00 88.88 93 LEU A CA 1
ATOM 643 C C . LEU A 1 93 ? 5.712 -10.169 -6.813 1.00 88.88 93 LEU A C 1
ATOM 645 O O . LEU A 1 93 ? 6.492 -11.115 -6.761 1.00 88.88 93 LEU A O 1
ATOM 649 N N . GLY A 1 94 ? 5.923 -9.026 -6.159 1.00 88.38 94 GLY A N 1
ATOM 650 C CA . GLY A 1 94 ? 7.050 -8.798 -5.259 1.00 88.38 94 GLY A CA 1
ATOM 651 C C . GLY A 1 94 ? 6.678 -9.025 -3.792 1.00 88.38 94 GLY A C 1
ATOM 652 O O . GLY A 1 94 ? 5.565 -8.706 -3.363 1.00 88.38 94 GLY A O 1
ATOM 653 N N . ILE A 1 95 ? 7.636 -9.512 -2.995 1.00 87.44 95 ILE A N 1
ATOM 654 C CA . ILE A 1 95 ? 7.468 -9.732 -1.545 1.00 87.44 95 ILE A CA 1
ATOM 655 C C . ILE A 1 95 ? 7.063 -8.432 -0.834 1.00 87.44 95 ILE A C 1
ATOM 657 O O . ILE A 1 95 ? 6.151 -8.442 -0.009 1.00 87.44 95 ILE A O 1
ATOM 661 N N . ALA A 1 96 ? 7.681 -7.302 -1.194 1.00 87.00 96 ALA A N 1
ATOM 662 C CA . ALA A 1 96 ? 7.355 -5.995 -0.620 1.00 87.00 96 ALA A CA 1
ATOM 663 C C . ALA A 1 96 ? 5.892 -5.584 -0.882 1.00 87.00 96 ALA A C 1
ATOM 665 O O . ALA A 1 96 ? 5.206 -5.100 0.021 1.00 87.00 96 ALA A O 1
ATOM 666 N N . GLY A 1 97 ? 5.383 -5.842 -2.092 1.00 91.25 97 GLY A N 1
ATOM 667 C CA . GLY A 1 97 ? 3.985 -5.585 -2.441 1.00 91.25 97 GLY A CA 1
ATOM 668 C C . GLY A 1 97 ? 3.020 -6.440 -1.617 1.00 91.25 97 GLY A C 1
ATOM 669 O O . GLY A 1 97 ? 2.059 -5.918 -1.056 1.00 91.25 97 GLY A O 1
ATOM 670 N N . LEU A 1 98 ? 3.311 -7.737 -1.470 1.00 92.00 98 LEU A N 1
ATOM 671 C CA . LEU A 1 98 ? 2.505 -8.646 -0.646 1.00 92.00 98 LEU A CA 1
ATOM 672 C C . LEU A 1 98 ? 2.501 -8.244 0.834 1.00 92.00 98 LEU A C 1
ATOM 674 O O . LEU A 1 98 ? 1.446 -8.259 1.466 1.00 92.00 98 LEU A O 1
ATOM 678 N N . ALA A 1 99 ? 3.655 -7.858 1.382 1.00 89.88 99 ALA A N 1
ATOM 679 C CA . ALA A 1 99 ? 3.761 -7.385 2.760 1.00 89.88 99 ALA A CA 1
ATOM 680 C C . ALA A 1 99 ? 2.918 -6.121 2.988 1.00 89.88 99 ALA A C 1
ATOM 682 O O . ALA A 1 99 ? 2.200 -6.029 3.983 1.00 89.88 99 ALA A O 1
ATOM 683 N N . THR A 1 100 ? 2.950 -5.184 2.038 1.00 93.25 100 THR A N 1
ATOM 684 C CA . THR A 1 100 ? 2.150 -3.952 2.087 1.00 93.25 100 THR A CA 1
ATOM 685 C C . THR A 1 100 ? 0.653 -4.264 2.093 1.00 93.25 100 THR A C 1
ATOM 687 O O . THR A 1 100 ? -0.051 -3.858 3.015 1.00 93.25 100 THR A O 1
ATOM 690 N N . VAL A 1 101 ? 0.178 -5.087 1.154 1.00 95.12 101 VAL A N 1
ATOM 691 C CA . VAL A 1 101 ? -1.233 -5.510 1.083 1.00 95.12 101 VAL A CA 1
ATOM 692 C C . VAL A 1 101 ? -1.671 -6.266 2.336 1.00 95.12 101 VAL A C 1
ATOM 694 O O . VAL A 1 101 ? -2.784 -6.070 2.826 1.00 95.12 101 VAL A O 1
ATOM 697 N N . ALA A 1 102 ? -0.807 -7.114 2.897 1.00 92.38 102 ALA A N 1
ATOM 698 C CA . ALA A 1 102 ? -1.108 -7.827 4.133 1.00 92.38 102 ALA A CA 1
ATOM 699 C C . ALA A 1 102 ? -1.331 -6.864 5.313 1.00 92.38 102 ALA A C 1
ATOM 701 O O . ALA A 1 102 ? -2.263 -7.070 6.094 1.00 92.38 102 ALA A O 1
ATOM 702 N N . LEU A 1 103 ? -0.527 -5.800 5.431 1.00 91.56 103 LEU A N 1
ATOM 703 C CA . LEU A 1 103 ? -0.715 -4.760 6.451 1.00 91.56 103 LEU A CA 1
ATOM 704 C C . LEU A 1 103 ? -2.019 -3.982 6.239 1.00 91.56 103 LEU A C 1
ATOM 706 O O . LEU A 1 103 ? -2.751 -3.751 7.204 1.00 91.56 103 LEU A O 1
ATOM 710 N N . GLU A 1 104 ? -2.336 -3.624 4.995 1.00 95.94 104 GLU A N 1
ATOM 711 C CA . GLU A 1 104 ? -3.565 -2.905 4.639 1.00 95.94 104 GLU A CA 1
ATOM 712 C C . GLU A 1 104 ? -4.814 -3.734 4.975 1.00 95.94 104 GLU A C 1
ATOM 714 O O . GLU A 1 104 ? -5.733 -3.260 5.650 1.00 95.94 104 GLU A O 1
ATOM 719 N N . LEU A 1 105 ? -4.828 -5.014 4.593 1.00 95.00 105 LEU A N 1
ATOM 720 C CA . LEU A 1 105 ? -5.912 -5.943 4.923 1.00 95.00 105 LEU A CA 1
ATOM 721 C C . LEU A 1 105 ? -6.012 -6.206 6.429 1.00 95.00 105 LEU A C 1
ATOM 723 O O . LEU A 1 105 ? -7.121 -6.291 6.963 1.00 95.00 105 LEU A O 1
ATOM 727 N N . ALA A 1 106 ? -4.885 -6.293 7.138 1.00 90.19 106 ALA A N 1
ATOM 728 C CA . ALA A 1 106 ? -4.884 -6.413 8.592 1.00 90.19 106 ALA A CA 1
ATOM 729 C C . ALA A 1 106 ? -5.487 -5.167 9.259 1.00 90.19 106 ALA A C 1
ATOM 731 O O . ALA A 1 106 ? -6.273 -5.306 10.199 1.00 90.19 106 ALA A O 1
ATOM 732 N N . ALA A 1 107 ? -5.187 -3.959 8.765 1.00 91.25 107 ALA A N 1
ATOM 733 C CA 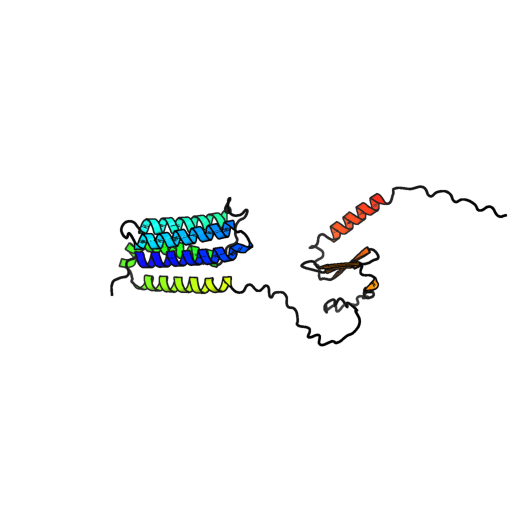. ALA A 1 107 ? -5.792 -2.723 9.263 1.00 91.25 107 ALA A CA 1
ATOM 734 C C . ALA A 1 107 ? -7.318 -2.748 9.089 1.00 91.25 107 ALA A C 1
ATOM 736 O O . ALA A 1 107 ? -8.053 -2.489 10.046 1.00 91.25 107 ALA A O 1
ATOM 737 N N . VAL A 1 108 ? -7.798 -3.139 7.903 1.00 93.94 108 VAL A N 1
ATOM 738 C CA . VAL A 1 108 ? -9.232 -3.304 7.611 1.00 93.94 108 VAL A CA 1
ATOM 739 C C . VAL A 1 108 ? -9.866 -4.330 8.552 1.00 93.94 108 VAL A C 1
ATOM 741 O O . VAL A 1 108 ? -10.895 -4.052 9.169 1.00 93.94 108 VAL A O 1
ATOM 744 N N . ALA A 1 109 ? -9.243 -5.497 8.720 1.00 91.19 109 ALA A N 1
ATOM 745 C CA . ALA A 1 109 ? -9.748 -6.557 9.586 1.00 91.19 109 ALA A CA 1
ATOM 746 C C . ALA A 1 109 ? -9.837 -6.113 11.054 1.00 91.19 109 ALA A C 1
ATOM 748 O O . ALA A 1 109 ? -10.841 -6.388 11.713 1.00 91.19 109 ALA A O 1
ATOM 749 N N . VAL A 1 110 ? -8.837 -5.384 11.566 1.00 87.69 110 VAL A N 1
ATOM 750 C CA . VAL A 1 110 ? -8.861 -4.824 12.928 1.00 87.69 110 VAL A CA 1
ATOM 751 C C . VAL A 1 110 ? -10.036 -3.868 13.108 1.00 87.69 110 VAL A C 1
ATOM 753 O O . VAL A 1 110 ? -10.687 -3.913 14.147 1.00 87.69 110 VAL A O 1
ATOM 756 N N . VAL A 1 111 ? -10.354 -3.036 12.117 1.00 90.06 111 VAL A N 1
ATOM 757 C CA . VAL A 1 111 ? -11.493 -2.112 12.212 1.00 90.06 111 VAL A CA 1
ATOM 758 C C . VAL A 1 111 ? -12.831 -2.855 12.141 1.00 90.06 111 VAL A C 1
ATOM 760 O O . VAL A 1 111 ? -13.697 -2.644 12.988 1.00 90.06 111 VAL A O 1
ATOM 763 N N . VAL A 1 112 ? -12.999 -3.746 11.162 1.00 91.69 112 VAL A N 1
ATOM 764 C CA . VAL A 1 112 ? -14.281 -4.415 10.874 1.00 91.69 112 VAL A CA 1
ATOM 765 C C . VAL A 1 112 ? -14.605 -5.507 11.898 1.00 91.69 112 VAL A C 1
ATOM 767 O O . VAL A 1 112 ? -15.745 -5.631 12.348 1.00 91.69 112 VAL A O 1
ATOM 770 N N . LEU A 1 113 ? -13.613 -6.312 12.283 1.00 88.69 113 LEU A N 1
ATOM 771 C CA . LEU A 1 113 ? -13.786 -7.448 13.196 1.00 88.69 113 LEU A CA 1
ATOM 772 C C . LEU A 1 113 ? -13.441 -7.095 14.643 1.00 88.69 113 LEU A C 1
ATOM 774 O O . LEU A 1 113 ? -13.878 -7.787 15.563 1.00 88.69 113 LEU A O 1
ATOM 778 N N . GLY A 1 114 ? -12.690 -6.017 14.864 1.00 82.69 114 GLY A N 1
ATOM 779 C CA . GLY A 1 114 ? -12.215 -5.580 16.173 1.00 82.69 114 GLY A CA 1
ATOM 780 C C . GLY A 1 114 ? -13.275 -5.539 17.268 1.00 82.69 114 GLY A C 1
ATOM 781 O O . GLY A 1 114 ? -13.048 -6.138 18.319 1.00 82.69 114 GLY A O 1
ATOM 782 N N . PRO A 1 115 ? -14.453 -4.921 17.052 1.00 81.62 115 PRO A N 1
ATOM 783 C CA . PRO A 1 115 ? -15.514 -4.895 18.058 1.00 81.62 115 PRO A CA 1
ATOM 784 C C . PRO A 1 115 ? -15.962 -6.294 18.508 1.00 81.62 115 PRO A C 1
ATOM 786 O O . PRO A 1 115 ? -16.321 -6.483 19.668 1.00 81.62 115 PRO A O 1
ATOM 789 N N . ARG A 1 116 ? -15.892 -7.292 17.615 1.00 81.06 116 ARG A N 1
ATOM 790 C CA . ARG A 1 116 ? -16.231 -8.696 17.903 1.00 81.06 116 ARG A CA 1
ATOM 791 C C . ARG A 1 116 ? -15.068 -9.451 18.559 1.00 81.06 116 ARG A C 1
ATOM 793 O O . ARG A 1 116 ? -15.303 -10.305 19.406 1.00 81.06 116 ARG A O 1
ATOM 800 N N . LEU A 1 117 ? -13.822 -9.129 18.201 1.00 72.19 117 LEU A N 1
ATOM 801 C CA . LEU A 1 117 ? -12.610 -9.810 18.685 1.00 72.19 117 LEU A CA 1
ATOM 802 C C . LEU A 1 117 ? -12.073 -9.265 20.016 1.00 72.19 117 LEU A C 1
ATOM 804 O O . LEU A 1 117 ? -11.452 -10.006 20.777 1.00 72.19 117 LEU A O 1
ATOM 808 N N . VAL A 1 118 ? -12.326 -7.997 20.344 1.00 63.00 118 VAL A N 1
ATOM 809 C CA . VAL A 1 118 ? -11.953 -7.395 21.640 1.00 63.00 118 VAL A CA 1
ATOM 810 C C . VAL A 1 118 ? -12.779 -7.965 22.790 1.00 63.00 118 VAL A C 1
ATOM 812 O O . VAL A 1 118 ? -12.303 -8.003 23.923 1.00 63.00 118 VAL A O 1
ATOM 815 N N . ALA A 1 119 ? -13.961 -8.511 22.498 1.00 59.22 119 ALA A N 1
ATOM 816 C CA . ALA A 1 119 ? -14.681 -9.358 23.441 1.00 59.22 119 ALA A CA 1
ATOM 817 C C . ALA A 1 119 ? -13.950 -10.692 23.724 1.00 59.22 119 ALA A C 1
ATOM 819 O O . ALA A 1 119 ? -14.252 -11.337 24.724 1.00 59.22 119 ALA A O 1
ATOM 820 N N . ALA A 1 120 ? -12.984 -11.094 22.883 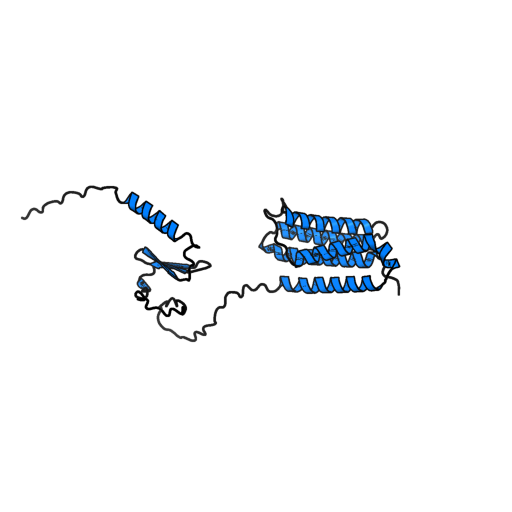1.00 57.06 120 ALA A N 1
ATOM 821 C CA . ALA A 1 120 ? -12.387 -12.428 22.890 1.00 57.06 120 ALA A CA 1
ATOM 822 C C . ALA A 1 120 ? -10.910 -12.508 23.343 1.00 57.06 120 ALA A C 1
ATOM 824 O O . ALA A 1 120 ? -10.584 -13.484 24.010 1.00 57.06 120 ALA A O 1
ATOM 825 N N . SER A 1 121 ? -9.995 -11.557 23.066 1.00 56.88 121 SER A N 1
ATOM 826 C CA . SER A 1 121 ? -8.664 -11.541 23.737 1.00 56.88 121 SER A CA 1
ATOM 827 C C . SER A 1 121 ? -7.799 -10.290 23.486 1.00 56.88 121 SER A C 1
ATOM 829 O O . SER A 1 121 ? -7.782 -9.732 22.393 1.00 56.88 121 SER A O 1
ATOM 831 N N . SER A 1 122 ? -6.978 -9.908 24.475 1.00 61.44 122 SER A N 1
ATOM 832 C CA . SER A 1 122 ? -5.944 -8.858 24.376 1.00 61.44 122 SER A CA 1
ATOM 833 C C . SER A 1 122 ? -4.650 -9.298 23.670 1.00 61.44 122 SER A C 1
ATOM 835 O O . SER A 1 122 ? -3.848 -8.454 23.277 1.00 61.44 122 SER A O 1
ATOM 837 N N . LYS A 1 123 ? -4.435 -10.607 23.481 1.00 69.31 123 LYS A N 1
ATOM 838 C CA . LYS A 1 123 ? -3.186 -11.174 22.933 1.00 69.31 123 LYS A CA 1
ATOM 839 C C . LYS A 1 123 ? -3.014 -10.924 21.428 1.00 69.31 123 LYS A C 1
ATOM 841 O O . LYS A 1 123 ? -1.888 -10.826 20.948 1.00 69.31 123 LYS A O 1
ATOM 846 N N . LEU A 1 124 ? -4.121 -10.773 20.697 1.00 66.25 124 LEU A N 1
ATOM 847 C CA . LEU A 1 124 ? -4.119 -10.535 19.248 1.00 66.25 124 LEU A CA 1
ATOM 848 C C . LEU A 1 124 ? -3.515 -9.176 18.867 1.00 66.25 124 LEU A C 1
ATOM 850 O O . LEU A 1 124 ? -2.822 -9.076 17.858 1.00 66.25 124 LEU A O 1
ATOM 854 N N . ALA A 1 125 ? -3.717 -8.145 19.693 1.00 65.06 125 ALA A N 1
ATOM 855 C CA . ALA A 1 125 ? -3.177 -6.812 19.429 1.00 65.06 125 ALA A CA 1
ATOM 856 C C . ALA A 1 125 ? -1.640 -6.797 19.477 1.00 65.06 125 ALA A C 1
ATOM 858 O O . ALA A 1 125 ? -0.997 -6.220 18.603 1.00 65.06 125 ALA A O 1
ATOM 859 N N . SER A 1 126 ? -1.041 -7.476 20.461 1.00 66.69 126 SER A N 1
ATOM 860 C CA . SER A 1 126 ? 0.417 -7.592 20.575 1.00 66.69 126 SER A CA 1
ATOM 861 C C . SER A 1 126 ? 1.022 -8.391 19.421 1.00 66.69 126 SER A C 1
ATOM 863 O O . SER A 1 126 ? 2.044 -7.986 18.876 1.00 66.69 126 SER A O 1
ATOM 865 N N . ALA A 1 127 ? 0.370 -9.481 19.002 1.00 70.06 127 ALA A N 1
ATOM 866 C CA . ALA A 1 127 ? 0.819 -10.275 17.859 1.00 70.06 127 ALA A CA 1
ATOM 867 C C . ALA A 1 127 ? 0.797 -9.466 16.551 1.00 70.06 127 ALA A C 1
ATOM 869 O O . ALA A 1 127 ? 1.756 -9.526 15.788 1.00 70.06 127 ALA A O 1
ATOM 870 N N . ALA A 1 128 ? -0.244 -8.656 16.326 1.00 67.38 128 ALA A N 1
ATOM 871 C CA . ALA A 1 128 ? -0.332 -7.789 15.152 1.00 67.38 128 ALA A CA 1
ATOM 872 C C . ALA A 1 128 ? 0.799 -6.749 15.113 1.00 67.38 128 ALA A C 1
ATOM 874 O O . ALA A 1 128 ? 1.417 -6.557 14.069 1.00 67.38 128 ALA A O 1
ATOM 875 N N . VAL A 1 129 ? 1.124 -6.118 16.247 1.00 69.19 129 VAL A N 1
ATOM 876 C CA . VAL A 1 129 ? 2.238 -5.156 16.333 1.00 69.19 129 VAL A CA 1
ATOM 877 C C . VAL A 1 129 ? 3.580 -5.832 16.043 1.00 69.19 129 VAL A C 1
ATOM 879 O O . VAL A 1 129 ? 4.362 -5.311 15.252 1.00 69.19 129 VAL A O 1
ATOM 882 N N . VAL A 1 130 ? 3.836 -7.006 16.629 1.00 75.75 130 VAL A N 1
ATOM 883 C CA . VAL A 1 130 ? 5.076 -7.764 16.385 1.00 75.75 130 VAL A CA 1
ATOM 884 C C . VAL A 1 130 ? 5.177 -8.199 14.922 1.00 75.75 130 VAL A C 1
ATOM 886 O O . VAL A 1 130 ? 6.225 -8.016 14.310 1.00 75.75 130 VAL A O 1
ATOM 889 N N . ALA A 1 131 ? 4.089 -8.704 14.336 1.00 69.94 131 ALA A N 1
ATOM 890 C CA . ALA A 1 131 ? 4.045 -9.078 12.924 1.00 69.94 131 ALA A CA 1
ATOM 891 C C . ALA A 1 131 ? 4.284 -7.873 12.000 1.00 69.94 131 ALA A C 1
ATOM 893 O O . ALA A 1 131 ? 4.992 -7.997 11.006 1.00 69.94 131 ALA A O 1
ATOM 894 N N . SER A 1 132 ? 3.760 -6.697 12.358 1.00 65.25 132 SER A N 1
ATOM 895 C CA . SER A 1 132 ? 3.977 -5.458 11.598 1.00 65.25 132 SER A CA 1
ATOM 896 C C . SER A 1 132 ? 5.440 -5.030 11.620 1.00 65.25 132 SER A C 1
ATOM 898 O O . SER A 1 132 ? 6.007 -4.701 10.584 1.00 65.25 132 SER A O 1
ATOM 900 N N . LEU A 1 133 ? 6.067 -5.065 12.799 1.00 74.25 133 LEU A N 1
ATOM 901 C CA . LEU A 1 133 ? 7.485 -4.744 12.955 1.00 74.25 133 LEU A CA 1
ATOM 902 C C . LEU A 1 133 ? 8.372 -5.738 12.202 1.00 74.25 133 LEU A C 1
ATOM 904 O O . LEU A 1 133 ? 9.319 -5.321 11.545 1.00 74.25 133 LEU A O 1
ATOM 908 N N . ALA A 1 134 ? 8.042 -7.031 12.250 1.00 76.31 134 ALA A N 1
ATOM 909 C CA . ALA A 1 134 ? 8.750 -8.056 11.491 1.00 76.31 134 ALA A CA 1
ATOM 910 C C . ALA A 1 134 ? 8.612 -7.838 9.976 1.00 76.31 134 ALA A C 1
ATOM 912 O O . ALA A 1 134 ? 9.607 -7.909 9.264 1.00 76.31 134 ALA A O 1
ATOM 913 N N . ALA A 1 135 ? 7.414 -7.506 9.484 1.00 67.19 135 ALA A N 1
ATOM 914 C CA . ALA A 1 135 ? 7.189 -7.213 8.069 1.00 67.19 135 ALA A CA 1
ATOM 915 C C . ALA A 1 135 ? 8.005 -5.999 7.594 1.00 67.19 135 ALA A C 1
ATOM 917 O O . ALA A 1 135 ? 8.660 -6.069 6.556 1.00 67.19 135 ALA A O 1
ATOM 918 N N . VAL A 1 136 ? 8.030 -4.915 8.379 1.00 68.31 136 VAL A N 1
ATOM 919 C CA . VAL A 1 136 ? 8.859 -3.733 8.086 1.00 68.31 136 VAL A CA 1
ATOM 920 C C . VAL A 1 136 ? 10.348 -4.089 8.103 1.00 68.31 136 VAL A C 1
ATOM 922 O O . VAL A 1 136 ? 11.079 -3.692 7.199 1.00 68.31 136 VAL A O 1
ATOM 925 N N . ALA A 1 137 ? 10.800 -4.872 9.085 1.00 72.19 137 ALA A N 1
ATOM 926 C CA . ALA A 1 137 ? 12.196 -5.288 9.195 1.00 72.19 137 ALA A CA 1
ATOM 927 C C . ALA A 1 137 ? 12.650 -6.187 8.033 1.00 72.19 137 ALA A C 1
ATOM 929 O O . ALA A 1 137 ? 13.787 -6.068 7.594 1.00 72.19 137 ALA A O 1
ATOM 930 N N . VAL A 1 138 ? 11.775 -7.057 7.516 1.00 70.62 138 VAL A N 1
ATOM 931 C CA . VAL A 1 138 ? 12.066 -7.918 6.353 1.00 70.62 138 VAL A CA 1
ATOM 932 C C . VAL A 1 138 ? 12.061 -7.125 5.044 1.00 70.62 138 VAL A C 1
ATOM 934 O O . VAL A 1 138 ? 12.835 -7.437 4.144 1.00 70.62 138 VAL A O 1
ATOM 937 N N . ALA A 1 139 ? 11.227 -6.091 4.930 1.00 64.25 139 ALA A N 1
ATOM 938 C CA . ALA A 1 139 ? 11.169 -5.252 3.733 1.00 64.25 139 ALA A CA 1
ATOM 939 C C . ALA A 1 139 ? 12.317 -4.226 3.650 1.00 64.25 139 ALA A C 1
ATOM 941 O O . ALA A 1 139 ? 12.745 -3.879 2.553 1.00 64.25 139 ALA A O 1
ATOM 942 N N . ALA A 1 140 ? 12.844 -3.764 4.789 1.00 63.03 140 ALA A N 1
ATOM 943 C CA . ALA A 1 140 ? 13.897 -2.746 4.858 1.00 63.03 140 ALA A CA 1
ATOM 944 C C . ALA A 1 140 ? 15.237 -3.091 4.154 1.00 63.03 140 ALA A C 1
ATOM 946 O O . ALA A 1 140 ? 15.806 -2.193 3.536 1.00 63.03 140 ALA A O 1
ATOM 947 N N . PRO A 1 141 ? 15.780 -4.327 4.198 1.00 55.25 141 PRO A N 1
ATOM 948 C CA . PRO A 1 141 ? 17.053 -4.636 3.537 1.00 55.25 141 PRO A CA 1
ATOM 949 C C . PRO A 1 141 ? 16.962 -4.769 2.006 1.00 55.25 141 PRO A C 1
ATOM 951 O O . PRO A 1 141 ? 17.999 -4.780 1.346 1.00 55.25 141 PRO A O 1
ATOM 954 N N . ALA A 1 142 ? 15.764 -4.819 1.413 1.00 53.34 142 ALA A N 1
ATOM 955 C CA . ALA A 1 142 ? 15.615 -4.982 -0.037 1.00 53.34 142 ALA A CA 1
ATOM 956 C C . ALA A 1 142 ? 15.986 -3.724 -0.851 1.00 53.34 142 ALA A C 1
ATOM 958 O O . ALA A 1 142 ? 16.207 -3.824 -2.052 1.00 53.34 142 ALA A O 1
ATOM 959 N N . THR A 1 143 ? 16.090 -2.549 -0.221 1.00 54.69 143 THR A N 1
ATOM 960 C CA . THR A 1 143 ? 16.448 -1.289 -0.901 1.00 54.69 143 THR A CA 1
ATOM 961 C C . THR A 1 143 ? 17.949 -0.987 -0.925 1.00 54.69 143 THR A C 1
ATOM 963 O O . THR A 1 143 ? 18.338 0.057 -1.435 1.00 54.69 143 THR A O 1
ATOM 966 N N . GLY A 1 144 ? 18.793 -1.842 -0.334 1.00 50.94 144 GLY A N 1
ATOM 967 C CA . GLY A 1 144 ? 20.199 -1.508 -0.082 1.00 50.94 144 GLY A CA 1
ATOM 968 C C . GLY A 1 144 ? 21.234 -2.194 -0.969 1.00 50.94 144 GLY A C 1
ATOM 969 O O . GLY A 1 144 ? 22.218 -1.554 -1.323 1.00 50.94 144 GLY A O 1
ATOM 970 N N . HIS A 1 145 ? 21.074 -3.480 -1.293 1.00 49.66 145 HIS A N 1
ATOM 971 C CA . HIS A 1 145 ? 22.189 -4.300 -1.795 1.00 49.66 145 HIS A CA 1
ATOM 972 C C . HIS A 1 145 ? 21.768 -5.260 -2.918 1.00 49.66 145 HIS A C 1
ATOM 974 O O . HIS A 1 145 ? 21.978 -6.465 -2.819 1.00 49.66 145 HIS A O 1
ATOM 980 N N . ALA A 1 146 ? 21.187 -4.737 -3.998 1.00 49.12 146 ALA A N 1
ATOM 981 C CA . ALA A 1 146 ? 21.335 -5.388 -5.298 1.00 49.12 146 ALA A CA 1
ATOM 982 C C . ALA A 1 146 ? 22.624 -4.844 -5.923 1.00 49.12 146 ALA A C 1
ATOM 984 O O . ALA A 1 146 ? 22.597 -3.950 -6.763 1.00 49.12 146 ALA A O 1
ATOM 985 N N . HIS A 1 147 ? 23.768 -5.320 -5.432 1.00 49.69 147 HIS A N 1
ATOM 986 C CA . HIS A 1 147 ? 24.946 -5.324 -6.278 1.00 49.69 147 HIS A CA 1
ATOM 987 C C . HIS A 1 147 ? 24.703 -6.435 -7.296 1.00 49.69 147 HIS A C 1
ATOM 989 O O . HIS A 1 147 ? 24.498 -7.589 -6.914 1.00 49.69 147 HIS A O 1
ATOM 995 N N . ASP A 1 148 ? 24.679 -6.079 -8.577 1.00 49.34 148 ASP A N 1
ATOM 996 C CA . ASP A 1 148 ? 24.960 -7.007 -9.669 1.00 49.34 148 ASP A CA 1
ATOM 997 C C . ASP A 1 148 ? 26.404 -7.529 -9.496 1.00 49.34 148 ASP A C 1
ATOM 999 O O . ASP A 1 148 ? 27.308 -7.206 -10.257 1.00 49.34 148 ASP A O 1
ATOM 1003 N N . ASP A 1 149 ? 26.649 -8.339 -8.465 1.00 51.12 149 ASP A N 1
ATOM 1004 C CA . ASP A 1 149 ? 27.915 -9.052 -8.251 1.00 51.12 149 ASP A CA 1
ATOM 1005 C C . ASP A 1 149 ? 27.922 -10.394 -9.007 1.00 51.12 149 ASP A C 1
ATOM 1007 O O . ASP A 1 149 ? 28.702 -11.298 -8.714 1.00 51.12 149 ASP A O 1
ATOM 1011 N N . ALA A 1 150 ? 27.072 -10.542 -10.030 1.00 49.06 150 ALA A N 1
ATOM 1012 C CA . ALA A 1 150 ? 27.149 -11.665 -10.962 1.00 49.06 150 ALA A CA 1
ATOM 1013 C C . ALA A 1 150 ? 28.275 -11.503 -12.005 1.00 49.06 150 ALA A C 1
ATOM 1015 O O . ALA A 1 150 ? 28.455 -12.374 -12.856 1.00 49.06 150 ALA A O 1
ATOM 1016 N N . HIS A 1 151 ? 29.085 -10.444 -11.922 1.00 55.88 151 HIS A N 1
ATOM 1017 C CA . HIS A 1 151 ? 30.391 -10.405 -12.570 1.00 55.88 151 HIS A CA 1
ATOM 1018 C C . HIS A 1 151 ? 31.462 -10.821 -11.569 1.00 55.88 151 HIS A C 1
ATOM 1020 O O . HIS A 1 151 ? 32.130 -9.999 -10.945 1.00 55.88 151 HIS A O 1
ATOM 1026 N N . GLY A 1 152 ? 31.641 -12.137 -11.447 1.00 47.09 152 GLY A N 1
ATOM 1027 C CA . GLY A 1 152 ? 32.861 -12.722 -10.913 1.00 47.09 152 GLY A CA 1
ATOM 1028 C C . GLY A 1 152 ? 34.049 -12.327 -11.787 1.00 47.09 152 GLY A C 1
ATOM 1029 O O . GLY A 1 152 ? 34.513 -13.110 -12.610 1.00 47.09 152 GLY A O 1
ATOM 1030 N N . HIS A 1 153 ? 34.553 -11.108 -11.617 1.00 53.34 153 HIS A N 1
ATOM 1031 C CA . HIS A 1 153 ? 35.908 -10.776 -12.006 1.00 53.34 153 HIS A CA 1
ATOM 1032 C C . HIS A 1 153 ? 36.802 -11.495 -11.007 1.00 53.34 153 HIS A C 1
ATOM 1034 O O . HIS A 1 153 ? 37.036 -11.018 -9.897 1.00 53.34 153 HIS A O 1
ATOM 1040 N N . ALA A 1 154 ? 37.257 -12.691 -11.384 1.00 52.78 154 ALA A N 1
ATOM 1041 C CA . ALA A 1 154 ? 38.448 -13.257 -10.785 1.00 52.78 154 ALA A CA 1
ATOM 1042 C C . ALA A 1 154 ? 39.507 -12.150 -10.821 1.00 52.78 154 ALA A C 1
ATOM 1044 O O . ALA A 1 154 ? 39.902 -11.703 -11.899 1.00 52.78 154 ALA A O 1
ATOM 1045 N N . ALA A 1 155 ? 39.878 -11.645 -9.645 1.00 50.25 155 ALA A N 1
ATOM 1046 C CA . ALA A 1 155 ? 40.988 -10.728 -9.497 1.00 50.25 155 ALA A CA 1
ATOM 1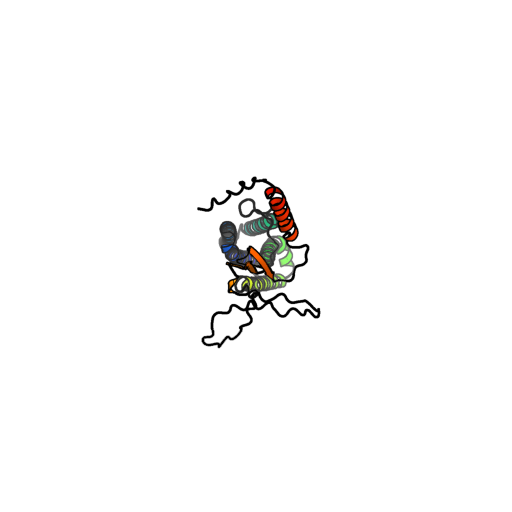047 C C . ALA A 1 155 ? 42.243 -11.494 -9.923 1.00 50.25 155 ALA A C 1
ATOM 1049 O O . ALA A 1 155 ? 42.851 -12.223 -9.142 1.00 50.25 155 ALA A O 1
ATOM 1050 N N . VAL A 1 156 ? 42.570 -11.402 -11.208 1.00 57.22 156 VAL A N 1
ATOM 1051 C CA . VAL A 1 156 ? 43.893 -11.736 -11.702 1.00 57.22 156 VAL A CA 1
ATOM 1052 C C . VAL A 1 156 ? 44.768 -10.579 -11.242 1.00 57.22 156 VAL A C 1
ATOM 1054 O O . VAL A 1 156 ? 44.761 -9.508 -11.846 1.00 57.22 156 VAL A O 1
ATOM 1057 N N . ASP A 1 157 ? 45.447 -10.780 -10.112 1.00 57.44 157 ASP A N 1
ATOM 1058 C CA . ASP A 1 157 ? 46.544 -9.935 -9.646 1.00 57.44 157 ASP A CA 1
ATOM 1059 C C . ASP A 1 157 ? 47.625 -9.903 -10.736 1.00 57.44 157 ASP A C 1
ATOM 1061 O O . ASP A 1 157 ? 48.517 -10.750 -10.797 1.00 57.44 157 ASP A O 1
ATOM 1065 N N . ALA A 1 158 ? 47.521 -8.935 -11.643 1.00 52.31 158 ALA A N 1
ATOM 1066 C CA . ALA A 1 158 ? 48.533 -8.654 -12.646 1.00 52.31 158 ALA A CA 1
ATOM 1067 C C . ALA A 1 158 ? 49.500 -7.604 -12.099 1.00 52.31 158 ALA A C 1
ATOM 1069 O O . ALA A 1 158 ? 49.514 -6.443 -12.507 1.00 52.31 158 ALA A O 1
ATOM 1070 N N . ASP A 1 159 ? 50.350 -8.054 -11.184 1.00 51.41 159 ASP A N 1
ATOM 1071 C CA . ASP A 1 159 ? 51.660 -7.454 -10.970 1.00 51.41 159 ASP A CA 1
ATOM 1072 C C . ASP A 1 159 ? 52.536 -7.845 -12.174 1.00 51.41 159 ASP A C 1
ATOM 1074 O O . ASP A 1 159 ? 53.304 -8.799 -12.106 1.00 51.41 159 ASP A O 1
ATOM 1078 N N . HIS A 1 160 ? 52.333 -7.217 -13.339 1.00 46.12 160 HIS A N 1
ATOM 1079 C CA . HIS A 1 160 ? 53.193 -7.391 -14.517 1.00 46.12 160 HIS A CA 1
ATOM 1080 C C . HIS A 1 160 ? 53.540 -6.030 -15.121 1.00 46.12 160 HIS A C 1
ATOM 1082 O O . HIS A 1 160 ? 52.772 -5.391 -15.838 1.00 46.12 160 HIS A O 1
ATOM 1088 N N . ALA A 1 161 ? 54.753 -5.602 -14.791 1.00 44.56 161 ALA A N 1
ATOM 1089 C CA . ALA A 1 161 ? 55.474 -4.534 -15.446 1.00 44.56 161 ALA A CA 1
ATOM 1090 C C . ALA A 1 161 ? 55.615 -4.801 -16.954 1.00 44.56 161 ALA A C 1
ATOM 1092 O O . ALA A 1 161 ? 55.939 -5.914 -17.353 1.00 44.56 161 ALA A O 1
ATOM 1093 N N . ALA A 1 162 ? 55.419 -3.746 -17.749 1.00 46.25 162 ALA A N 1
ATOM 1094 C CA . ALA A 1 162 ? 55.978 -3.522 -19.084 1.00 46.25 162 ALA A CA 1
ATOM 1095 C C . ALA A 1 162 ? 56.396 -4.783 -19.871 1.00 46.25 162 ALA A C 1
ATOM 1097 O O . ALA A 1 162 ? 57.580 -5.108 -19.958 1.00 46.25 162 ALA A O 1
ATOM 1098 N N . ALA A 1 163 ? 55.431 -5.444 -20.503 1.00 43.09 163 ALA A N 1
ATOM 1099 C CA . ALA A 1 163 ? 55.687 -6.330 -21.630 1.00 43.09 163 ALA A CA 1
ATOM 1100 C C . ALA A 1 163 ? 54.671 -6.017 -22.732 1.00 43.09 163 ALA A C 1
ATOM 1102 O O . ALA A 1 163 ? 53.529 -5.662 -22.452 1.00 43.09 163 ALA A O 1
ATOM 1103 N N . GLU A 1 164 ? 55.158 -6.050 -23.964 1.00 44.25 164 GLU A N 1
ATOM 1104 C CA . GLU A 1 164 ? 54.504 -5.561 -25.169 1.00 44.25 164 GLU A CA 1
ATOM 1105 C C . GLU A 1 164 ? 53.112 -6.156 -25.425 1.00 44.25 164 GLU A C 1
ATOM 1107 O O . GLU A 1 164 ? 52.787 -7.285 -25.063 1.00 44.25 164 GLU A O 1
ATOM 1112 N N . ASP A 1 165 ? 52.318 -5.314 -26.074 1.00 43.03 165 ASP A N 1
ATOM 1113 C CA . ASP A 1 165 ? 50.912 -5.416 -26.433 1.00 43.03 165 ASP A CA 1
ATOM 1114 C C . ASP A 1 165 ? 50.613 -6.672 -27.278 1.00 43.03 165 ASP A C 1
ATOM 1116 O O . ASP A 1 165 ? 50.734 -6.675 -28.502 1.00 43.03 165 ASP A O 1
ATOM 1120 N N . VAL A 1 166 ? 50.235 -7.767 -26.614 1.00 43.78 166 VAL A N 1
ATOM 1121 C CA . VAL A 1 166 ? 49.620 -8.946 -27.237 1.00 43.78 166 VAL A CA 1
ATOM 1122 C C . VAL A 1 166 ? 48.344 -9.250 -26.463 1.00 43.78 166 VAL A C 1
ATOM 1124 O O . VAL A 1 166 ? 48.368 -9.856 -25.391 1.00 43.78 166 VAL A O 1
ATOM 1127 N N . ALA A 1 167 ? 47.207 -8.819 -27.008 1.00 41.72 167 ALA A N 1
ATOM 1128 C CA . ALA A 1 167 ? 45.890 -9.205 -26.523 1.00 41.72 167 ALA A CA 1
ATOM 1129 C C . ALA A 1 167 ? 45.665 -10.705 -26.776 1.00 41.72 167 ALA A C 1
ATOM 1131 O O . ALA A 1 167 ? 45.111 -11.112 -27.797 1.00 41.72 167 ALA A O 1
ATOM 1132 N N . VAL A 1 168 ? 46.105 -11.547 -25.841 1.00 46.38 168 VAL A N 1
ATOM 1133 C CA . VAL A 1 168 ? 45.693 -12.950 -25.791 1.00 46.38 168 VAL A CA 1
ATOM 1134 C C . VAL A 1 168 ? 44.242 -12.968 -25.320 1.00 46.38 168 VAL A C 1
ATOM 1136 O O . VAL A 1 168 ? 43.954 -12.794 -24.137 1.00 46.38 168 VAL A O 1
ATOM 1139 N N . VAL A 1 169 ? 43.308 -13.164 -26.253 1.00 49.00 169 VAL A N 1
ATOM 1140 C CA . VAL A 1 169 ? 41.926 -13.522 -25.919 1.00 49.00 169 VAL A CA 1
ATOM 1141 C C . VAL A 1 169 ? 41.979 -14.903 -25.276 1.00 49.00 169 VAL A C 1
ATOM 1143 O O . VAL A 1 169 ? 42.113 -15.921 -25.953 1.00 49.00 169 VAL A O 1
ATOM 1146 N N . GLN A 1 170 ? 41.942 -14.933 -23.947 1.00 41.16 170 GLN A N 1
ATOM 1147 C CA . GLN A 1 170 ? 41.931 -16.166 -23.179 1.00 41.16 170 GLN A CA 1
ATOM 1148 C C . GLN A 1 170 ? 40.545 -16.808 -23.325 1.00 41.16 170 GLN A C 1
ATOM 1150 O O . GLN A 1 170 ? 39.616 -16.522 -22.573 1.00 41.16 170 GLN A O 1
ATOM 1155 N N . LEU A 1 171 ? 40.392 -17.651 -24.347 1.00 48.66 171 LEU A N 1
ATOM 1156 C CA . LEU A 1 171 ? 39.292 -18.605 -24.430 1.00 48.66 171 LEU A CA 1
ATOM 1157 C C . LEU A 1 171 ? 39.418 -19.516 -23.205 1.00 48.66 171 LEU A C 1
ATOM 1159 O O . LEU A 1 171 ? 40.459 -20.145 -23.014 1.00 48.66 171 LEU A O 1
ATOM 1163 N N . GLY A 1 172 ? 38.418 -19.492 -22.322 1.00 44.38 172 GLY A N 1
ATOM 1164 C CA . GLY A 1 172 ? 38.462 -20.223 -21.055 1.00 44.38 172 GLY A CA 1
ATOM 1165 C C . GLY A 1 172 ? 38.776 -21.714 -21.253 1.00 44.38 172 GLY A C 1
ATOM 1166 O O . GLY A 1 172 ? 38.502 -22.253 -22.328 1.00 44.38 172 GLY A O 1
ATOM 1167 N N . PRO A 1 173 ? 39.340 -22.394 -20.238 1.00 42.41 173 PRO A N 1
ATOM 1168 C CA . PRO A 1 173 ? 39.635 -23.818 -20.315 1.00 42.41 173 PRO A CA 1
ATOM 1169 C C . PRO A 1 173 ? 38.313 -24.589 -20.355 1.00 42.41 173 PRO A C 1
ATOM 1171 O O . PRO A 1 173 ? 37.714 -24.886 -19.327 1.00 42.41 173 PRO A O 1
ATOM 1174 N N . GLY A 1 174 ? 37.806 -24.837 -21.559 1.00 44.88 174 GLY A N 1
ATOM 1175 C CA . GLY A 1 174 ? 36.761 -25.820 -21.774 1.00 44.88 174 GLY A CA 1
ATOM 1176 C C . GLY A 1 174 ? 37.388 -27.202 -21.676 1.00 44.88 174 GLY A C 1
ATOM 1177 O O . GLY A 1 174 ? 38.394 -27.464 -22.336 1.00 44.88 174 GLY A O 1
ATOM 1178 N N . ASP A 1 175 ? 36.793 -28.066 -20.862 1.00 44.41 175 ASP A N 1
ATOM 1179 C CA . ASP A 1 175 ? 37.124 -29.484 -20.751 1.00 44.41 175 ASP A CA 1
ATOM 1180 C C . ASP A 1 175 ? 36.767 -30.207 -22.066 1.00 44.41 175 ASP A C 1
ATOM 1182 O O . ASP A 1 175 ? 35.781 -30.935 -22.163 1.00 44.41 175 ASP A O 1
ATOM 1186 N N . PHE A 1 176 ? 37.537 -29.962 -23.124 1.00 46.72 176 PHE A N 1
ATOM 1187 C CA . PHE A 1 176 ? 37.422 -30.669 -24.392 1.00 46.72 176 PHE A CA 1
ATOM 1188 C C . PHE A 1 176 ? 38.418 -31.831 -24.389 1.00 46.72 176 PHE A C 1
ATOM 1190 O O . PHE A 1 176 ? 39.519 -31.745 -24.927 1.00 46.72 176 PHE A O 1
ATOM 1197 N N . GLU A 1 177 ? 38.024 -32.949 -23.773 1.00 44.91 177 GLU A N 1
ATOM 1198 C CA . GLU A 1 177 ? 38.608 -34.260 -24.079 1.00 44.91 177 GLU A CA 1
ATOM 1199 C C . GLU A 1 177 ? 38.127 -34.688 -25.473 1.00 44.91 177 GLU A C 1
ATOM 1201 O O . GLU A 1 177 ? 37.202 -35.483 -25.638 1.00 44.91 177 GLU A O 1
ATOM 1206 N N . GLY A 1 178 ? 38.712 -34.101 -26.509 1.00 48.47 178 GLY A N 1
ATOM 1207 C CA . GLY A 1 178 ? 38.385 -34.424 -27.887 1.00 48.47 178 GLY A CA 1
ATOM 1208 C C . GLY A 1 178 ? 39.399 -33.795 -28.818 1.00 48.47 178 GLY A C 1
ATOM 1209 O O . GLY A 1 178 ? 39.618 -32.594 -28.763 1.00 48.47 178 GLY A O 1
ATOM 1210 N N . ASP A 1 179 ? 40.021 -34.633 -29.640 1.00 45.38 179 ASP A N 1
ATOM 1211 C CA . ASP A 1 179 ? 41.019 -34.312 -30.660 1.00 45.38 179 ASP A CA 1
ATOM 1212 C C . ASP A 1 179 ? 40.458 -33.288 -31.667 1.00 45.38 179 ASP A C 1
ATOM 1214 O O . ASP A 1 179 ? 39.915 -33.640 -32.715 1.00 45.38 179 ASP A O 1
ATOM 1218 N N . THR A 1 180 ? 40.480 -32.006 -31.304 1.00 43.97 180 THR A N 1
ATOM 1219 C CA . THR A 1 180 ? 40.144 -30.905 -32.202 1.00 43.97 180 THR A CA 1
ATOM 1220 C C . THR A 1 180 ? 41.432 -30.259 -32.660 1.00 43.97 180 THR A C 1
ATOM 1222 O O . THR A 1 180 ? 42.173 -29.697 -31.855 1.00 43.97 180 THR A O 1
ATOM 1225 N N . ASP A 1 181 ? 41.653 -30.334 -33.966 1.00 46.28 181 ASP A N 1
ATOM 1226 C CA . ASP A 1 181 ? 42.576 -29.516 -34.740 1.00 46.28 181 ASP A CA 1
ATOM 1227 C C . ASP A 1 181 ? 42.258 -28.035 -34.455 1.00 46.28 181 ASP A C 1
ATOM 1229 O O . ASP A 1 181 ? 41.366 -27.431 -35.060 1.00 46.28 181 ASP A O 1
ATOM 1233 N N . LEU A 1 182 ? 42.886 -27.487 -33.410 1.00 47.75 182 LEU A N 1
ATOM 1234 C CA . LEU A 1 182 ? 42.741 -26.093 -33.017 1.00 47.75 182 LEU A CA 1
ATOM 1235 C C . LEU A 1 182 ? 43.383 -25.265 -34.127 1.00 47.75 182 LEU A C 1
ATOM 1237 O O . LEU A 1 182 ? 44.606 -25.156 -34.202 1.00 47.75 182 LEU A O 1
ATOM 1241 N N . GLY A 1 183 ? 42.544 -24.717 -35.008 1.00 52.06 183 GLY A N 1
ATOM 1242 C CA . GLY A 1 183 ? 42.971 -23.759 -36.020 1.00 52.06 183 GLY A CA 1
ATOM 1243 C C . GLY A 1 183 ? 43.850 -22.674 -35.397 1.00 52.06 183 GLY A C 1
ATOM 1244 O O . GLY A 1 183 ? 43.629 -22.277 -34.250 1.00 52.06 183 GLY A O 1
ATOM 1245 N N . GLU A 1 184 ? 44.869 -22.242 -36.146 1.00 53.56 184 GLU A N 1
ATOM 1246 C CA . GLU A 1 184 ? 45.892 -21.321 -35.653 1.00 53.56 184 GLU A CA 1
ATOM 1247 C C . GLU A 1 184 ? 45.279 -20.111 -34.924 1.00 53.56 184 GLU A C 1
ATOM 1249 O O . GLU A 1 184 ? 44.267 -19.563 -35.382 1.00 53.56 184 GLU A O 1
ATOM 1254 N N . PRO A 1 185 ? 45.867 -19.688 -33.788 1.00 56.34 185 PRO A N 1
ATOM 1255 C CA . PRO A 1 185 ? 45.366 -18.554 -33.026 1.00 56.34 185 PRO A CA 1
ATOM 1256 C C . PRO A 1 185 ? 45.265 -17.333 -33.939 1.00 56.34 185 PRO A C 1
ATOM 1258 O O . PRO A 1 185 ? 46.203 -17.011 -34.670 1.00 56.34 185 PRO A O 1
ATOM 1261 N N . ALA A 1 186 ? 44.116 -16.656 -33.906 1.00 57.34 186 ALA A N 1
ATOM 1262 C CA . ALA A 1 186 ? 43.919 -15.439 -34.678 1.00 57.34 186 ALA A CA 1
ATOM 1263 C C . ALA A 1 186 ? 45.012 -14.426 -34.302 1.00 57.34 186 ALA A C 1
ATOM 1265 O O . ALA A 1 186 ? 45.085 -13.976 -33.158 1.00 57.34 186 ALA A O 1
ATOM 1266 N N . ASN A 1 187 ? 45.881 -14.091 -35.258 1.00 63.97 187 ASN A N 1
ATOM 1267 C CA . ASN A 1 187 ? 46.890 -13.056 -35.069 1.00 63.97 187 ASN A CA 1
ATOM 1268 C C . ASN A 1 187 ? 46.173 -11.717 -34.810 1.00 63.97 187 ASN A C 1
ATOM 1270 O O . ASN A 1 187 ? 45.262 -11.352 -35.558 1.00 63.97 187 ASN A O 1
ATOM 1274 N N . ALA A 1 188 ? 46.596 -10.976 -33.784 1.00 60.06 188 ALA A N 1
ATOM 1275 C CA . ALA A 1 188 ? 46.070 -9.655 -33.448 1.00 60.06 188 ALA A CA 1
ATOM 1276 C C . ALA A 1 188 ? 46.092 -8.679 -34.642 1.00 60.06 188 ALA A C 1
ATOM 1278 O O . ALA A 1 188 ? 45.169 -7.876 -34.781 1.00 60.06 188 ALA A O 1
ATOM 1279 N N . ASP A 1 189 ? 47.052 -8.827 -35.565 1.00 64.12 189 ASP A N 1
ATOM 1280 C CA . ASP A 1 189 ? 47.145 -8.041 -36.810 1.00 64.12 189 ASP A CA 1
ATOM 1281 C C . ASP A 1 189 ? 45.929 -8.203 -37.735 1.00 64.12 189 ASP A C 1
ATOM 1283 O O . ASP A 1 189 ? 45.684 -7.389 -38.629 1.00 64.12 189 ASP A O 1
ATOM 1287 N N . THR A 1 190 ? 45.155 -9.271 -37.544 1.00 72.38 190 THR A N 1
ATOM 1288 C CA . THR A 1 190 ? 43.954 -9.540 -38.331 1.00 72.38 190 THR A CA 1
ATOM 1289 C C . THR A 1 190 ? 42.681 -9.050 -37.666 1.00 72.38 190 THR A C 1
ATOM 1291 O O . THR A 1 190 ? 41.634 -9.165 -38.282 1.00 72.38 190 THR A O 1
ATOM 1294 N N . MET A 1 191 ? 42.701 -8.467 -36.467 1.00 70.44 191 MET A N 1
ATOM 1295 C CA . MET A 1 191 ? 41.475 -7.964 -35.838 1.00 70.44 191 MET A CA 1
ATOM 1296 C C . MET A 1 191 ? 41.121 -6.566 -36.349 1.00 70.44 191 MET A C 1
ATOM 1298 O O . MET A 1 191 ? 41.891 -5.619 -36.224 1.00 70.44 191 MET A O 1
ATOM 1302 N N . LYS A 1 192 ? 39.917 -6.418 -36.904 1.00 80.50 192 LYS A N 1
ATOM 1303 C CA . LYS A 1 192 ? 39.392 -5.135 -37.389 1.00 80.50 192 LYS A CA 1
ATOM 1304 C C . LYS A 1 192 ? 38.439 -4.483 -36.393 1.00 80.50 192 LYS A C 1
ATOM 1306 O O . LYS A 1 192 ? 38.417 -3.260 -36.285 1.00 80.50 192 LYS A O 1
ATOM 1311 N N . ALA A 1 193 ? 37.630 -5.280 -35.700 1.00 74.88 193 ALA A N 1
ATOM 1312 C CA . ALA A 1 193 ? 36.708 -4.791 -34.683 1.00 74.88 193 ALA A CA 1
ATOM 1313 C C . ALA A 1 193 ? 36.400 -5.877 -33.648 1.00 74.88 193 ALA A C 1
ATOM 1315 O O . ALA A 1 193 ? 36.304 -7.055 -33.985 1.00 74.88 193 ALA A O 1
ATOM 1316 N N . LEU A 1 194 ? 36.189 -5.454 -32.404 1.00 78.50 194 LEU A N 1
ATOM 1317 C CA . LEU A 1 194 ? 35.695 -6.289 -31.316 1.00 78.50 194 LEU A CA 1
ATOM 1318 C C . LEU A 1 194 ? 34.363 -5.708 -30.841 1.00 78.50 194 LEU A C 1
ATOM 1320 O O . LEU A 1 194 ? 34.303 -4.553 -30.420 1.00 78.50 194 LEU A O 1
ATOM 1324 N N . MET A 1 195 ? 33.297 -6.499 -30.916 1.00 76.12 195 MET A N 1
ATOM 1325 C CA . MET A 1 195 ? 31.985 -6.139 -30.383 1.00 76.12 195 MET A CA 1
ATOM 1326 C C . MET A 1 195 ? 31.712 -6.987 -29.149 1.00 76.12 195 MET A C 1
ATOM 1328 O O . MET A 1 195 ? 31.519 -8.196 -29.246 1.00 76.12 195 MET A O 1
ATOM 1332 N N . THR A 1 196 ? 31.690 -6.360 -27.979 1.00 67.69 196 THR A N 1
ATOM 1333 C CA . THR A 1 196 ? 31.347 -7.034 -26.725 1.00 67.69 196 THR A CA 1
ATOM 1334 C C . THR A 1 196 ? 29.841 -6.935 -26.506 1.00 67.69 196 THR A C 1
ATOM 1336 O O . THR A 1 196 ? 29.332 -5.881 -26.121 1.00 67.69 196 THR A O 1
ATOM 1339 N N . GLY A 1 197 ? 29.112 -8.012 -26.799 1.00 66.19 197 GLY A N 1
ATOM 1340 C CA . GLY A 1 197 ? 27.722 -8.153 -26.373 1.00 66.19 197 GLY A CA 1
ATOM 1341 C C . GLY A 1 197 ? 27.630 -8.542 -24.895 1.00 66.19 197 GLY A C 1
ATOM 1342 O O . GLY A 1 197 ? 28.608 -8.993 -24.307 1.00 66.19 197 GLY A O 1
ATOM 1343 N N . ALA A 1 198 ? 26.434 -8.426 -24.310 1.00 57.78 198 ALA A N 1
ATOM 1344 C CA . ALA A 1 198 ? 26.174 -8.826 -22.921 1.00 57.78 198 ALA A CA 1
ATOM 1345 C C . ALA A 1 198 ? 26.419 -10.324 -22.651 1.00 57.78 198 ALA A C 1
ATOM 1347 O O . ALA A 1 198 ? 26.534 -10.725 -21.498 1.00 57.78 198 ALA A O 1
ATOM 1348 N N . VAL A 1 199 ? 26.477 -11.145 -23.706 1.00 56.72 199 VAL A N 1
ATOM 1349 C CA . VAL A 1 199 ? 26.578 -12.603 -23.586 1.00 56.72 199 VAL A CA 1
ATOM 1350 C C . VAL A 1 199 ? 27.896 -13.130 -24.151 1.00 56.72 199 VAL A C 1
ATOM 1352 O O . VAL A 1 199 ? 28.492 -13.994 -23.519 1.00 56.72 199 VAL A O 1
ATOM 1355 N N . GLN A 1 200 ? 28.385 -12.627 -25.298 1.00 72.44 200 GLN A N 1
ATOM 1356 C CA . GLN A 1 200 ? 29.645 -13.089 -25.904 1.00 72.44 200 GLN A CA 1
ATOM 1357 C C . GLN A 1 200 ? 30.325 -11.999 -26.757 1.00 72.44 200 GLN A C 1
ATOM 1359 O O . GLN A 1 200 ? 29.632 -11.177 -27.371 1.00 72.44 200 GLN A O 1
ATOM 1364 N N . PRO A 1 201 ? 31.670 -11.983 -26.821 1.00 75.00 201 PRO A N 1
ATOM 1365 C CA . PRO A 1 201 ? 32.405 -11.146 -27.756 1.00 75.00 201 PRO A CA 1
ATOM 1366 C C . PRO A 1 201 ? 32.337 -11.719 -29.179 1.00 75.00 201 PRO A C 1
ATOM 1368 O O . PRO A 1 201 ? 32.532 -12.915 -29.398 1.00 75.00 201 PRO A O 1
ATOM 1371 N N . ILE A 1 202 ? 32.110 -10.843 -30.154 1.00 79.56 202 ILE A N 1
ATOM 1372 C CA . ILE A 1 202 ? 32.250 -11.135 -31.583 1.00 79.56 202 ILE A CA 1
ATOM 1373 C C . ILE A 1 202 ? 33.485 -10.389 -32.089 1.00 79.56 202 ILE A C 1
ATOM 1375 O O . ILE A 1 202 ? 33.574 -9.165 -31.962 1.00 79.56 202 ILE A O 1
ATOM 1379 N N . VAL A 1 203 ? 34.430 -11.118 -32.678 1.00 81.31 203 VAL A N 1
ATOM 1380 C CA . VAL A 1 203 ? 35.610 -10.563 -33.350 1.00 81.31 203 VAL A CA 1
ATOM 1381 C C . VAL A 1 203 ? 35.347 -10.520 -34.850 1.00 81.31 203 VAL A C 1
ATOM 1383 O O . VAL A 1 203 ? 34.986 -11.530 -35.453 1.00 81.31 203 VAL A O 1
ATOM 1386 N N . ILE A 1 204 ? 35.553 -9.356 -35.459 1.00 80.88 204 ILE A N 1
ATOM 1387 C CA . ILE A 1 204 ? 35.556 -9.176 -36.912 1.00 80.88 204 ILE A CA 1
ATOM 1388 C C . ILE A 1 204 ? 37.003 -9.072 -37.368 1.00 80.88 204 ILE A C 1
ATOM 1390 O O . ILE A 1 204 ? 37.725 -8.170 -36.931 1.00 80.88 204 ILE A O 1
ATOM 1394 N N . THR A 1 205 ? 37.427 -9.958 -38.260 1.00 82.75 205 THR A N 1
ATOM 1395 C CA . THR A 1 205 ? 38.781 -9.943 -38.811 1.00 82.75 205 THR A CA 1
ATOM 1396 C C . THR A 1 205 ? 38.896 -9.028 -40.040 1.00 82.75 205 THR A C 1
ATOM 1398 O O . THR A 1 205 ? 37.904 -8.604 -40.640 1.00 82.75 205 THR A O 1
ATOM 1401 N N . SER A 1 206 ? 40.119 -8.667 -40.426 1.00 79.38 206 SER A N 1
ATOM 1402 C CA . SER A 1 206 ? 40.443 -7.765 -41.533 1.00 79.38 206 SER A CA 1
ATOM 1403 C C . SER A 1 206 ? 40.129 -8.370 -42.902 1.00 79.38 206 SER A C 1
ATOM 1405 O O . SER A 1 206 ? 39.803 -7.623 -43.825 1.00 79.38 206 SER A O 1
ATOM 1407 N N . ASP A 1 207 ? 40.125 -9.701 -43.007 1.00 79.06 207 ASP A N 1
ATOM 1408 C CA . ASP A 1 207 ? 39.628 -10.465 -44.159 1.00 79.06 207 ASP A CA 1
ATOM 1409 C C . ASP A 1 207 ? 38.094 -10.647 -44.155 1.00 79.06 207 ASP A C 1
ATOM 1411 O O . ASP A 1 207 ? 37.537 -11.243 -45.075 1.00 79.06 207 ASP A O 1
ATOM 1415 N N . GLY A 1 208 ? 37.393 -10.092 -43.157 1.00 75.50 208 GLY A N 1
ATOM 1416 C CA . GLY A 1 208 ? 35.931 -10.053 -43.089 1.00 75.50 208 GLY A CA 1
ATOM 1417 C C . GLY A 1 208 ? 35.273 -11.280 -42.456 1.00 75.50 208 GLY A C 1
ATOM 1418 O O . GLY A 1 208 ? 34.055 -11.426 -42.569 1.00 75.50 208 GLY A O 1
ATOM 1419 N N . ARG A 1 209 ? 36.031 -12.158 -41.790 1.00 73.31 209 ARG A N 1
ATOM 1420 C CA . ARG A 1 209 ? 35.474 -13.295 -41.040 1.00 73.31 209 ARG A CA 1
ATOM 1421 C C . ARG A 1 209 ? 34.946 -12.831 -39.680 1.00 73.31 209 ARG A C 1
ATOM 1423 O O . ARG A 1 209 ? 35.397 -11.836 -39.115 1.00 73.31 209 ARG A O 1
ATOM 1430 N N . LEU A 1 210 ? 33.968 -13.569 -39.162 1.00 73.94 210 LEU A N 1
ATOM 1431 C CA . LEU A 1 210 ? 33.412 -13.381 -37.824 1.00 73.94 210 LEU A CA 1
ATOM 1432 C C . LEU A 1 210 ? 33.810 -14.576 -36.961 1.00 73.94 210 LEU A C 1
ATOM 1434 O O . LEU A 1 210 ? 33.533 -15.717 -37.330 1.00 73.94 210 LEU A O 1
ATOM 1438 N N . LEU A 1 211 ? 34.457 -14.314 -35.829 1.00 76.44 211 LEU A N 1
ATOM 1439 C CA . LEU A 1 211 ? 34.838 -15.319 -34.841 1.00 76.44 211 LEU A CA 1
ATOM 1440 C C . LEU A 1 211 ? 34.094 -15.006 -33.539 1.00 76.44 211 LEU A C 1
ATOM 1442 O O . LEU A 1 211 ? 34.293 -13.949 -32.944 1.00 76.44 211 LEU A O 1
ATOM 1446 N N . GLY A 1 212 ? 33.205 -15.904 -33.124 1.00 75.38 212 GLY A N 1
ATOM 1447 C CA . GLY A 1 212 ? 32.513 -15.842 -31.838 1.00 75.38 212 GLY A CA 1
ATOM 1448 C C . GLY A 1 212 ? 32.946 -17.020 -30.981 1.00 75.38 212 GLY A C 1
ATOM 1449 O O . GLY A 1 212 ? 33.067 -18.134 -31.490 1.00 75.38 212 GLY A O 1
ATOM 1450 N N . ALA A 1 213 ? 33.197 -16.776 -29.699 1.00 63.12 213 ALA A N 1
ATOM 1451 C CA . ALA A 1 213 ? 33.542 -17.830 -28.763 1.00 63.12 213 ALA A CA 1
ATOM 1452 C C . ALA A 1 213 ? 32.525 -17.910 -27.630 1.00 63.12 213 ALA A C 1
ATOM 1454 O O . ALA A 1 213 ? 32.427 -17.013 -26.792 1.00 63.12 213 ALA A O 1
ATOM 1455 N N . GLY A 1 214 ? 31.826 -19.037 -27.585 1.00 60.75 214 GLY A N 1
ATOM 1456 C CA . GLY A 1 214 ? 31.056 -19.458 -26.433 1.00 60.75 214 GLY A CA 1
ATOM 1457 C C . GLY A 1 214 ? 30.222 -20.695 -26.730 1.00 60.75 214 GLY A C 1
ATOM 1458 O O . GLY A 1 214 ? 29.954 -21.035 -27.882 1.00 60.75 214 GLY A O 1
ATOM 1459 N N . ALA A 1 215 ? 29.853 -21.402 -25.665 1.00 50.84 215 ALA A N 1
ATOM 1460 C CA . ALA A 1 215 ? 28.992 -22.568 -25.752 1.00 50.84 215 ALA A CA 1
ATOM 1461 C C . ALA A 1 215 ? 27.610 -22.126 -26.247 1.00 50.84 215 ALA A C 1
ATOM 1463 O O . ALA A 1 215 ? 26.920 -21.356 -25.577 1.00 50.84 215 ALA A O 1
ATOM 1464 N N . HIS A 1 216 ? 27.223 -22.593 -27.430 1.00 58.97 216 HIS A N 1
ATOM 1465 C CA . HIS A 1 216 ? 25.875 -22.417 -27.944 1.00 58.97 216 HIS A CA 1
ATOM 1466 C C . HIS A 1 216 ? 25.149 -23.754 -27.962 1.00 58.97 216 HIS A C 1
ATOM 1468 O O . HIS A 1 216 ? 25.681 -24.755 -28.442 1.00 58.97 216 HIS A O 1
ATOM 1474 N N . ASP A 1 217 ? 23.903 -23.733 -27.494 1.00 54.16 217 ASP A N 1
ATOM 1475 C CA . ASP A 1 217 ? 22.891 -24.638 -28.014 1.00 54.16 217 ASP A CA 1
ATOM 1476 C C . ASP A 1 217 ? 22.595 -24.170 -29.458 1.00 54.16 217 ASP A C 1
ATOM 1478 O O . ASP A 1 217 ? 22.230 -23.003 -29.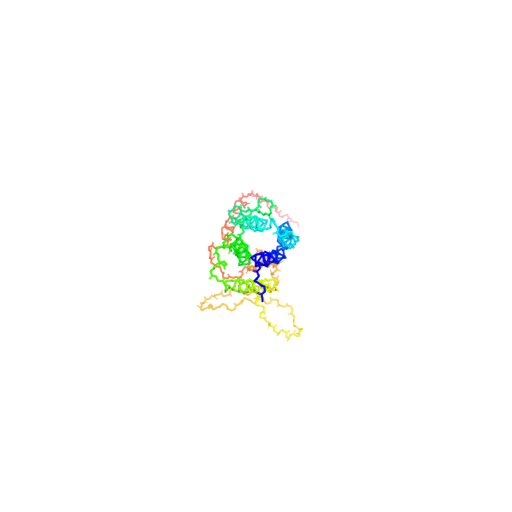652 1.00 54.16 217 ASP A O 1
ATOM 1482 N N . PRO A 1 218 ? 22.820 -25.000 -30.496 1.00 51.34 218 PRO A N 1
ATOM 1483 C CA . PRO A 1 218 ? 22.687 -24.604 -31.904 1.00 51.34 218 PRO A CA 1
ATOM 1484 C C . PRO A 1 218 ? 21.286 -24.101 -32.291 1.00 51.34 218 PRO A C 1
ATOM 1486 O O . PRO A 1 218 ? 21.105 -23.586 -33.393 1.00 51.34 218 PRO A O 1
ATOM 1489 N N . HIS A 1 219 ? 20.303 -24.220 -31.400 1.00 54.91 219 HIS A N 1
ATOM 1490 C CA . HIS A 1 219 ? 18.937 -23.764 -31.616 1.00 54.91 219 HIS A CA 1
ATOM 1491 C C . HIS A 1 219 ? 18.653 -22.316 -31.176 1.00 54.91 219 HIS A C 1
ATOM 1493 O O . HIS A 1 219 ? 17.598 -21.796 -31.533 1.00 54.91 219 HIS A O 1
ATOM 1499 N N . ASP A 1 220 ? 19.556 -21.643 -30.452 1.00 49.78 220 ASP A N 1
ATOM 1500 C CA . ASP A 1 220 ? 19.163 -20.481 -29.630 1.00 49.78 220 ASP A CA 1
ATOM 1501 C C . ASP A 1 220 ? 19.513 -19.091 -30.195 1.00 49.78 220 ASP A C 1
ATOM 1503 O O . ASP A 1 220 ? 19.090 -18.075 -29.649 1.00 49.78 220 ASP A O 1
ATOM 1507 N N . THR A 1 221 ? 20.274 -18.989 -31.291 1.00 55.59 221 THR A N 1
ATOM 1508 C CA . THR A 1 221 ? 20.750 -17.671 -31.765 1.00 55.59 221 THR A CA 1
ATOM 1509 C C . THR A 1 221 ? 20.101 -17.164 -33.046 1.00 55.59 221 THR A C 1
ATOM 1511 O O . THR A 1 221 ? 20.298 -15.998 -33.382 1.00 55.59 221 THR A O 1
ATOM 1514 N N . GLY A 1 222 ? 19.383 -18.002 -33.807 1.00 56.97 222 GLY A N 1
ATOM 1515 C CA . GLY A 1 222 ? 18.887 -17.638 -35.150 1.00 56.97 222 GLY A CA 1
ATOM 1516 C C . GLY A 1 222 ? 19.993 -17.184 -36.123 1.00 56.97 222 GLY A C 1
ATOM 1517 O O . GLY A 1 222 ? 19.714 -16.757 -37.241 1.00 56.97 222 GLY A O 1
ATOM 1518 N N . LEU A 1 223 ? 21.263 -17.272 -35.708 1.00 60.41 223 LEU A N 1
ATOM 1519 C CA . LEU A 1 223 ? 22.416 -16.750 -36.427 1.00 60.41 223 LEU A CA 1
ATOM 1520 C C . LEU A 1 223 ? 22.740 -17.644 -37.622 1.00 60.41 223 LEU A C 1
ATOM 1522 O O . LEU A 1 223 ? 23.135 -17.143 -38.667 1.00 60.41 223 LEU A O 1
ATOM 1526 N N . ALA A 1 224 ? 22.517 -18.956 -37.483 1.00 63.47 224 ALA A N 1
ATOM 1527 C CA . ALA A 1 224 ? 22.613 -19.902 -38.587 1.00 63.47 224 ALA A CA 1
ATOM 1528 C C . ALA A 1 224 ? 21.621 -19.541 -39.703 1.00 63.47 224 ALA A C 1
ATOM 1530 O O . ALA A 1 224 ? 22.020 -19.444 -40.859 1.00 63.47 224 ALA A O 1
ATOM 1531 N N . ASP A 1 225 ? 20.369 -19.234 -39.352 1.00 71.00 225 ASP A N 1
ATOM 1532 C CA . ASP A 1 225 ? 19.348 -18.840 -40.326 1.00 71.00 225 ASP A CA 1
ATOM 1533 C C . ASP A 1 225 ? 19.684 -17.495 -40.990 1.00 71.00 225 ASP A C 1
ATOM 1535 O O . ASP A 1 225 ? 19.581 -17.372 -42.211 1.00 71.00 225 ASP A O 1
ATOM 1539 N N . ALA A 1 226 ? 20.173 -16.517 -40.218 1.00 67.38 226 ALA A N 1
ATOM 1540 C CA . ALA A 1 226 ? 20.585 -15.209 -40.731 1.00 67.38 226 ALA A CA 1
ATOM 1541 C C . ALA A 1 226 ? 21.824 -15.279 -41.648 1.00 67.38 226 ALA A C 1
ATOM 1543 O O . ALA A 1 226 ? 21.907 -14.566 -42.652 1.00 67.38 226 ALA A O 1
ATOM 1544 N N . VAL A 1 227 ? 22.792 -16.147 -41.336 1.00 70.38 227 VAL A N 1
ATOM 1545 C CA . VAL A 1 227 ? 23.968 -16.394 -42.187 1.00 70.38 227 VAL A CA 1
ATOM 1546 C C . VAL A 1 227 ? 23.550 -17.077 -43.489 1.00 70.38 227 VAL A C 1
ATOM 1548 O O . VAL A 1 227 ? 23.999 -16.667 -44.563 1.00 70.38 227 VAL A O 1
ATOM 1551 N N . GLU A 1 228 ? 22.651 -18.059 -43.427 1.00 72.12 228 GLU A N 1
ATOM 1552 C CA . GLU A 1 228 ? 22.166 -18.764 -44.615 1.00 72.12 228 GLU A CA 1
ATOM 1553 C C . GLU A 1 228 ? 21.296 -17.862 -45.507 1.00 72.12 228 GLU A C 1
ATOM 1555 O O . GLU A 1 228 ? 21.360 -17.953 -46.736 1.00 72.12 228 GLU A O 1
ATOM 1560 N N . GLU A 1 229 ? 20.520 -16.950 -44.917 1.00 79.19 229 GLU A N 1
ATOM 1561 C CA . GLU A 1 229 ? 19.781 -15.906 -45.633 1.00 79.19 229 GLU A CA 1
ATOM 1562 C C . GLU A 1 229 ? 20.733 -14.946 -46.358 1.00 79.19 229 GLU A C 1
ATOM 1564 O O . GLU A 1 229 ? 20.627 -14.781 -47.576 1.00 79.19 229 GLU A O 1
ATOM 1569 N N . ARG A 1 230 ? 21.750 -14.418 -45.665 1.00 72.31 230 ARG A N 1
ATOM 1570 C CA . ARG A 1 230 ? 22.760 -13.535 -46.272 1.00 72.31 230 ARG A CA 1
ATOM 1571 C C . ARG A 1 230 ? 23.539 -14.225 -47.393 1.00 72.31 230 ARG A C 1
ATOM 1573 O O . ARG A 1 230 ? 23.866 -13.606 -48.406 1.00 72.31 230 ARG A O 1
ATOM 1580 N N . ARG A 1 231 ? 23.828 -15.520 -47.240 1.00 76.06 231 ARG A N 1
ATOM 1581 C CA . ARG A 1 231 ? 24.487 -16.333 -48.271 1.00 76.06 231 ARG A CA 1
ATOM 1582 C C . ARG A 1 231 ? 23.619 -16.479 -49.521 1.00 76.06 231 ARG A C 1
ATOM 1584 O O . ARG A 1 231 ? 24.158 -16.416 -50.625 1.00 76.06 231 ARG A O 1
ATOM 1591 N N . ARG A 1 232 ? 22.296 -16.637 -49.371 1.00 79.31 232 ARG A N 1
ATOM 1592 C CA . ARG A 1 232 ? 21.358 -16.646 -50.509 1.00 79.31 232 ARG A CA 1
ATOM 1593 C C . ARG A 1 232 ? 21.312 -15.295 -51.212 1.00 79.31 232 ARG A C 1
ATOM 1595 O O . ARG A 1 232 ? 21.410 -15.276 -52.434 1.00 79.31 232 ARG A O 1
ATOM 1602 N N . GLU A 1 233 ? 21.235 -14.192 -50.469 1.00 75.56 233 GLU A N 1
ATOM 1603 C CA . GLU A 1 233 ? 21.236 -12.839 -51.050 1.00 75.56 233 GLU A CA 1
ATOM 1604 C C . GLU A 1 233 ? 22.486 -12.588 -51.908 1.00 75.56 233 GLU A C 1
ATOM 1606 O O . GLU A 1 233 ? 22.387 -12.116 -53.046 1.00 75.56 233 GLU A O 1
ATOM 1611 N N . LEU A 1 234 ? 23.663 -12.971 -51.401 1.00 70.19 234 LEU A N 1
ATOM 1612 C CA . LEU A 1 234 ? 24.936 -12.827 -52.115 1.00 70.19 234 LEU A CA 1
ATOM 1613 C C . LEU A 1 234 ? 25.045 -13.750 -53.335 1.00 70.19 234 LEU A C 1
ATOM 1615 O O . LEU A 1 234 ? 25.581 -13.345 -54.363 1.00 70.19 234 LEU A O 1
ATOM 1619 N N . ALA A 1 235 ? 24.499 -14.966 -53.264 1.00 74.44 235 ALA A N 1
ATOM 1620 C CA . ALA A 1 235 ? 24.452 -15.864 -54.417 1.00 74.44 235 ALA A CA 1
ATOM 1621 C C . ALA A 1 235 ? 23.548 -15.321 -55.537 1.00 74.44 235 ALA A C 1
ATOM 1623 O O . ALA A 1 235 ? 23.835 -15.536 -56.710 1.00 74.44 235 ALA A O 1
ATOM 1624 N N . THR A 1 236 ? 22.484 -14.591 -55.190 1.00 75.38 236 THR A N 1
ATOM 1625 C CA . THR A 1 236 ? 21.574 -13.986 -56.176 1.00 75.38 236 THR A CA 1
ATOM 1626 C C . THR A 1 236 ? 22.073 -12.673 -56.777 1.00 75.38 236 THR A C 1
ATOM 1628 O O . THR A 1 236 ? 21.582 -12.281 -57.827 1.00 75.38 236 THR A O 1
ATOM 1631 N N . THR A 1 237 ? 23.039 -12.001 -56.146 1.00 66.94 237 THR A N 1
ATOM 1632 C CA . THR A 1 237 ? 23.605 -10.721 -56.623 1.00 66.94 237 THR A CA 1
ATOM 1633 C C . THR A 1 237 ? 24.928 -10.876 -57.382 1.00 66.94 237 THR A C 1
ATOM 1635 O O . THR A 1 237 ? 25.434 -9.908 -57.938 1.00 66.94 237 THR A O 1
ATOM 1638 N N . GLY A 1 238 ? 25.497 -12.085 -57.435 1.00 56.28 238 GLY A N 1
ATOM 1639 C CA . GLY A 1 238 ? 26.757 -12.370 -58.132 1.00 56.28 238 GLY A CA 1
ATOM 1640 C C . GLY A 1 238 ? 26.640 -12.699 -59.627 1.00 56.28 238 GLY A C 1
ATOM 1641 O O . GLY A 1 238 ? 27.674 -12.895 -60.260 1.00 56.28 238 GLY A O 1
ATOM 1642 N N . ASP A 1 239 ? 25.428 -12.771 -60.192 1.00 55.56 239 ASP A N 1
ATOM 1643 C CA . ASP A 1 239 ? 25.186 -13.143 -61.602 1.00 55.56 239 ASP A CA 1
ATOM 1644 C C . ASP A 1 239 ? 24.810 -11.941 -62.490 1.00 55.56 239 ASP A C 1
ATOM 1646 O O . ASP A 1 239 ? 24.148 -12.065 -63.520 1.00 55.56 239 ASP A O 1
ATOM 1650 N N . ASP A 1 240 ? 25.263 -10.746 -62.116 1.00 58.34 240 ASP A N 1
ATOM 1651 C CA . ASP A 1 240 ? 25.171 -9.567 -62.973 1.00 58.34 240 ASP A CA 1
ATOM 1652 C C . ASP A 1 240 ? 26.370 -9.592 -63.927 1.00 58.34 240 ASP A C 1
ATOM 1654 O O . ASP A 1 240 ? 27.378 -8.908 -63.733 1.00 58.34 240 ASP A O 1
ATOM 1658 N N . GLY A 1 241 ? 26.288 -10.468 -64.932 1.00 56.44 241 GLY A N 1
ATOM 1659 C CA . GLY A 1 241 ? 27.311 -10.703 -65.946 1.00 56.44 241 GLY A CA 1
ATOM 1660 C C . GLY A 1 241 ? 27.771 -9.423 -66.646 1.00 56.44 241 GLY A C 1
ATOM 1661 O O . GLY A 1 241 ? 27.259 -9.052 -67.701 1.00 56.44 241 GLY A O 1
ATOM 1662 N N . HIS A 1 242 ? 28.789 -8.766 -66.096 1.00 58.62 242 HIS A N 1
ATOM 1663 C CA . HIS A 1 242 ? 29.526 -7.733 -66.801 1.00 58.62 242 HIS A CA 1
ATOM 1664 C C . HIS A 1 242 ? 30.484 -8.403 -67.798 1.00 58.62 242 HIS A C 1
ATOM 1666 O O . HIS A 1 242 ? 31.403 -9.115 -67.386 1.00 58.62 242 HIS A O 1
ATOM 1672 N N . PRO A 1 243 ? 30.302 -8.204 -69.117 1.00 57.72 243 PRO A N 1
ATOM 1673 C CA . PRO A 1 243 ? 31.208 -8.760 -70.109 1.00 57.72 243 PRO A CA 1
ATOM 1674 C C . PRO A 1 243 ? 32.601 -8.146 -69.936 1.00 57.72 243 PRO A C 1
ATOM 1676 O O . PRO A 1 243 ? 32.768 -6.926 -69.987 1.00 57.72 243 PRO A O 1
ATOM 1679 N N . HIS A 1 244 ? 33.606 -9.002 -69.737 1.00 55.22 244 HIS A N 1
ATOM 1680 C CA . HIS A 1 244 ? 35.008 -8.597 -69.711 1.00 55.22 244 HIS A CA 1
ATOM 1681 C C . HIS A 1 244 ? 35.380 -7.876 -71.023 1.00 55.22 244 HIS A C 1
ATOM 1683 O O . HIS A 1 244 ? 35.119 -8.412 -72.105 1.00 55.22 244 HIS A O 1
ATOM 1689 N N . PRO A 1 245 ? 36.007 -6.686 -70.967 1.00 59.28 245 PRO A N 1
ATOM 1690 C CA . PRO A 1 245 ? 36.479 -6.000 -72.161 1.00 59.28 245 PRO A CA 1
ATOM 1691 C C . PRO A 1 245 ? 37.607 -6.803 -72.819 1.00 59.28 245 PRO A C 1
ATOM 1693 O O . PRO A 1 245 ? 38.577 -7.192 -72.168 1.00 59.28 245 PRO A O 1
ATOM 1696 N N . ALA A 1 246 ? 37.455 -7.061 -74.119 1.00 56.81 246 ALA A N 1
ATOM 1697 C CA . ALA A 1 246 ? 38.430 -7.769 -74.936 1.00 56.81 246 ALA A CA 1
ATOM 1698 C C . ALA A 1 246 ? 39.793 -7.058 -74.894 1.00 56.81 246 ALA A C 1
ATOM 1700 O O . ALA A 1 246 ? 39.892 -5.859 -75.159 1.00 56.81 246 ALA A O 1
ATOM 1701 N N . GLY A 1 247 ? 40.830 -7.819 -74.537 1.00 62.44 247 GLY A N 1
ATOM 1702 C CA . GLY A 1 247 ? 42.197 -7.340 -74.381 1.00 62.44 247 GLY A CA 1
ATOM 1703 C C . GLY A 1 247 ? 42.762 -6.712 -75.653 1.00 62.44 247 GLY A C 1
ATOM 1704 O O . GLY A 1 247 ? 42.653 -7.259 -76.750 1.00 62.44 247 GLY A O 1
ATOM 1705 N N . THR A 1 248 ? 43.395 -5.558 -75.481 1.00 64.50 248 THR A N 1
ATOM 1706 C CA . THR A 1 248 ? 44.208 -4.881 -76.489 1.00 64.50 248 THR A CA 1
ATOM 1707 C C . THR A 1 248 ? 45.533 -5.616 -76.691 1.00 64.50 248 THR A C 1
ATOM 1709 O O . THR A 1 248 ? 46.279 -5.840 -75.740 1.00 64.50 248 THR A O 1
ATOM 1712 N N . VAL A 1 249 ? 45.810 -5.971 -77.944 1.00 61.06 249 VAL A N 1
ATOM 1713 C CA . VAL A 1 249 ? 47.062 -6.564 -78.436 1.00 61.06 249 VAL A CA 1
ATOM 1714 C C . VAL A 1 249 ? 48.181 -5.508 -78.404 1.00 61.06 249 VAL A C 1
ATOM 1716 O O . VAL A 1 249 ? 47.931 -4.382 -78.839 1.00 61.06 249 VAL A O 1
ATOM 1719 N N . PRO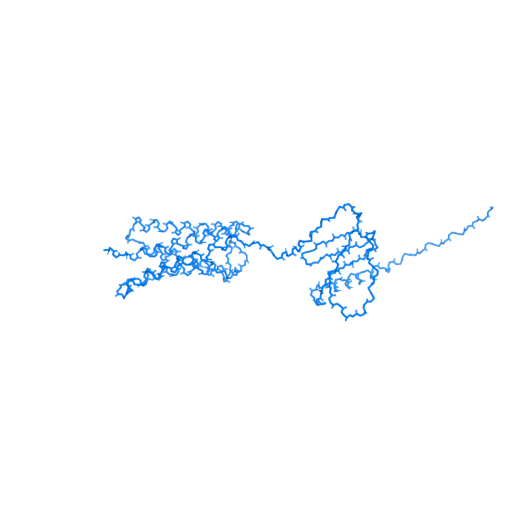 A 1 250 ? 49.397 -5.822 -77.920 1.00 67.44 250 PRO A N 1
ATOM 1720 C CA . PRO A 1 250 ? 50.526 -4.903 -78.006 1.00 67.44 250 PRO A CA 1
ATOM 1721 C C . PRO A 1 250 ? 51.098 -4.881 -79.431 1.00 67.44 250 PRO A C 1
ATOM 1723 O O . PRO A 1 250 ? 51.294 -5.927 -80.048 1.00 67.44 250 PRO A O 1
ATOM 1726 N N . HIS A 1 251 ? 51.349 -3.677 -79.943 1.00 57.81 251 HIS A N 1
ATOM 1727 C CA . HIS A 1 251 ? 52.186 -3.452 -81.118 1.00 57.81 251 HIS A CA 1
ATOM 1728 C C . HIS A 1 251 ? 53.640 -3.327 -80.652 1.00 57.81 251 HIS A C 1
ATOM 1730 O O . HIS A 1 251 ? 53.944 -2.449 -79.845 1.00 57.81 251 HIS A O 1
ATOM 1736 N N . ASP A 1 252 ? 54.494 -4.217 -81.154 1.00 65.62 252 ASP A N 1
ATOM 1737 C CA . ASP A 1 252 ? 55.949 -4.096 -81.088 1.00 65.62 252 ASP A CA 1
ATOM 1738 C C . ASP A 1 252 ? 56.423 -3.093 -82.153 1.00 65.62 252 ASP A C 1
ATOM 1740 O O . ASP A 1 252 ? 56.068 -3.245 -83.326 1.00 65.62 252 ASP A O 1
ATOM 1744 N N . ASP A 1 253 ? 57.239 -2.124 -81.732 1.00 67.31 253 ASP A N 1
ATOM 1745 C CA . ASP A 1 253 ? 58.187 -1.352 -82.552 1.00 67.31 253 ASP A CA 1
ATOM 1746 C C . ASP A 1 253 ? 59.569 -1.394 -81.873 1.00 67.31 253 ASP A C 1
ATOM 1748 O O . ASP A 1 253 ? 59.626 -1.212 -80.631 1.00 67.31 253 ASP A O 1
#

Foldseek 3Di:
DPQPPLLVLLLVLLLLLLVLLQLVLLVCVVPFPLSSVVSPVLSVQSVVLSVVCVVDVPPRLVSLLVSLVVVLVQLVCLQPCRDPVGDRDHDDDDLSSVLSNVSSVVSNCSSPCVVVCVVPDPVVSVVSVVSSVVSSVVSVVVSPDPDPPVPPPPPPPPPDPDDDDDPPPCQDDDPPPDPDPPPDDPGPQQFDDWDDDPVWIWTAGVVGDIDIDDDDPPPPDCVVVVVVVVVVVVVVPPPPDDDDPDDDDDDDD